Protein AF-A0A9D0Z1B2-F1 (afdb_monomer)

Solvent-accessible surface area (backbone atoms only — not comparable to full-atom values): 13780 Å² total; per-residue (Å²): 144,84,52,67,71,54,52,54,54,48,50,72,70,68,55,51,68,53,74,76,43,48,86,54,35,84,49,43,66,62,51,51,52,56,50,40,54,76,48,50,77,35,47,46,42,31,35,38,40,54,96,94,38,77,45,77,50,74,44,82,55,38,20,17,49,50,30,51,95,62,74,68,50,71,63,89,46,50,62,37,85,41,67,82,96,50,86,42,64,32,71,18,30,56,38,36,42,52,74,62,40,51,26,21,30,36,50,39,24,32,26,73,37,68,49,72,44,42,71,41,12,34,31,45,29,33,30,29,81,87,57,28,32,37,39,37,42,21,11,16,18,65,98,57,33,57,33,87,92,70,52,64,72,39,76,46,50,41,33,38,73,52,24,17,22,9,25,17,10,68,35,91,58,78,82,36,74,63,42,90,65,39,25,34,41,40,28,39,33,54,42,93,48,80,82,40,57,99,46,99,70,54,45,66,43,77,39,48,66,54,53,60,70,20,66,84,40,44,32,46,70,42,82,53,97,92,42,77,41,61,73,52,50,72,42,73,40,79,86,43,54,69,46,53,78,67,71,66,47,81,75,84,127

pLDDT: mean 93.29, std 8.59, range [38.38, 98.88]

Radius of gyration: 19.87 Å; Cα contacts (8 Å, |Δi|>4): 556; chains: 1; bounding box: 61×40×57 Å

Secondary structure (DSSP, 8-state):
--SHHHHHHHHHTT--HHHHHGGGGGGHHHHHHHHHHHHTTTEEEEEEEETTEEEEEEEE----SBPTT---B----TT-EE-SSS-EE--SEEEE--TT-EEE-SS-EEEEEEEEETTTEEEEEEEETTS-EEEEEESBPSS--B-TT--TT-EE-TT-EEEEBB--BS-SSSS-B--SS-EEEEEEEE-SSGGGTTSTT-EEE--HHHHHHGGG----EEEETTEEEESS-EEETTTS-HHHHTT-SPPP-

Mean predicted aligned error: 5.01 Å

Structure (mmCIF, N/CA/C/O backbone):
data_AF-A0A9D0Z1B2-F1
#
_entry.id   AF-A0A9D0Z1B2-F1
#
loop_
_atom_site.group_PDB
_atom_site.id
_atom_site.type_symbol
_atom_site.label_atom_id
_atom_site.label_alt_id
_atom_site.label_comp_id
_atom_site.label_asym_id
_atom_site.label_entity_id
_atom_site.label_seq_id
_atom_site.pdbx_PDB_ins_code
_atom_site.Cartn_x
_atom_site.Cartn_y
_atom_site.Cartn_z
_atom_site.occupancy
_atom_site.B_iso_or_equiv
_atom_site.auth_seq_id
_atom_site.auth_comp_id
_atom_site.auth_asym_id
_atom_site.auth_atom_id
_atom_site.pdbx_PDB_model_num
ATOM 1 N N . MET A 1 1 ? 0.996 -12.420 29.310 1.00 46.50 1 MET A N 1
ATOM 2 C CA . MET A 1 1 ? 0.039 -12.833 28.272 1.00 46.50 1 MET A CA 1
ATOM 3 C C . MET A 1 1 ? -1.257 -11.978 28.155 1.00 46.50 1 MET A C 1
ATOM 5 O O . MET A 1 1 ? -2.300 -12.526 27.820 1.00 46.50 1 MET A O 1
ATOM 9 N N . ASN A 1 2 ? -1.249 -10.630 28.169 1.00 63.94 2 ASN A N 1
ATOM 10 C CA . ASN A 1 2 ? -1.099 -9.762 29.363 1.00 63.94 2 ASN A CA 1
ATOM 11 C C . ASN A 1 2 ? -1.815 -8.383 29.349 1.00 63.94 2 ASN A C 1
ATOM 13 O O . ASN A 1 2 ? -1.727 -7.707 30.360 1.00 63.94 2 ASN A O 1
ATOM 17 N N . SER A 1 3 ? -2.530 -7.928 28.314 1.00 78.44 3 SER A N 1
ATOM 18 C CA . SER A 1 3 ? -3.251 -6.629 28.405 1.00 78.44 3 SER A CA 1
ATOM 19 C C . SER A 1 3 ? -4.503 -6.555 27.530 1.00 78.44 3 SER A C 1
ATOM 21 O O . SER A 1 3 ? -5.569 -6.202 28.016 1.00 78.44 3 SER A O 1
ATOM 23 N N . VAL A 1 4 ? -4.426 -7.003 26.272 1.00 79.75 4 VAL A N 1
ATOM 24 C CA . VAL A 1 4 ? -5.554 -6.936 25.318 1.00 79.75 4 VAL A CA 1
ATOM 25 C C . VAL A 1 4 ? -6.768 -7.756 25.770 1.00 79.75 4 VAL A C 1
ATOM 27 O O . VAL A 1 4 ? -7.889 -7.264 25.748 1.00 79.75 4 VAL A O 1
ATOM 30 N N . LYS A 1 5 ? -6.569 -8.999 26.236 1.00 85.69 5 LYS A N 1
ATOM 31 C CA . LYS A 1 5 ? -7.676 -9.838 26.740 1.00 85.69 5 LYS A CA 1
ATOM 32 C C . LYS A 1 5 ? -8.369 -9.218 27.955 1.00 85.69 5 LYS A C 1
ATOM 34 O O . LYS A 1 5 ? -9.568 -9.414 28.120 1.00 85.69 5 LYS A O 1
ATOM 39 N N . GLN A 1 6 ? -7.612 -8.509 28.793 1.00 85.50 6 GLN A N 1
ATOM 40 C CA . GLN A 1 6 ? -8.158 -7.812 29.950 1.00 85.50 6 GLN A CA 1
ATOM 41 C C . GLN A 1 6 ? -8.958 -6.590 29.494 1.00 85.50 6 GLN A C 1
ATOM 43 O O . GLN A 1 6 ? -10.138 -6.518 29.803 1.00 85.50 6 GLN A O 1
ATOM 48 N N . ALA A 1 7 ? -8.391 -5.753 28.619 1.00 83.00 7 ALA A N 1
ATOM 49 C CA . ALA A 1 7 ? -9.095 -4.615 28.027 1.00 83.00 7 ALA A CA 1
ATOM 50 C C . ALA A 1 7 ? -10.414 -5.023 27.341 1.00 83.00 7 ALA A C 1
ATOM 52 O O . ALA A 1 7 ? -11.430 -4.364 27.519 1.00 83.00 7 ALA A O 1
ATOM 53 N N . VAL A 1 8 ? -10.444 -6.148 26.614 1.00 85.56 8 VAL A N 1
ATOM 54 C CA . VAL A 1 8 ? -11.684 -6.674 26.009 1.00 85.56 8 VAL A CA 1
ATOM 55 C C . VAL A 1 8 ? -12.718 -7.063 27.068 1.00 85.56 8 VAL A C 1
ATOM 57 O O . VAL A 1 8 ? -13.903 -6.794 26.888 1.00 85.56 8 VAL A O 1
ATOM 60 N N . ARG A 1 9 ? -12.302 -7.722 28.156 1.00 87.75 9 ARG A N 1
ATOM 61 C CA . ARG A 1 9 ? -13.214 -8.069 29.259 1.00 87.75 9 ARG A CA 1
ATOM 62 C C . ARG A 1 9 ? -13.767 -6.812 29.911 1.00 87.75 9 ARG A C 1
ATOM 64 O O . ARG A 1 9 ? -14.971 -6.730 30.103 1.00 87.75 9 ARG A O 1
ATOM 71 N N . ASP A 1 10 ? -12.903 -5.845 30.177 1.00 87.56 10 ASP A N 1
ATOM 72 C CA . ASP A 1 10 ? -13.260 -4.590 30.823 1.00 87.56 10 ASP A CA 1
ATOM 73 C C . ASP A 1 10 ? -14.235 -3.775 29.963 1.00 87.56 10 ASP A C 1
ATOM 75 O O . ASP A 1 10 ? -15.291 -3.373 30.449 1.00 87.56 10 ASP A O 1
ATOM 79 N N . LEU A 1 11 ? -13.976 -3.640 28.658 1.00 85.25 11 LEU A N 1
ATOM 80 C CA . LEU A 1 11 ? -14.886 -2.960 27.727 1.00 85.25 11 LEU A CA 1
ATOM 81 C C . LEU A 1 11 ? -16.251 -3.660 27.613 1.00 85.25 11 LEU A C 1
ATOM 83 O O . LEU A 1 11 ? -17.275 -2.997 27.479 1.00 85.25 11 LEU A O 1
ATOM 87 N N . ARG A 1 12 ? -16.305 -4.995 27.732 1.00 89.75 12 ARG A N 1
ATOM 88 C CA . ARG A 1 12 ? -17.578 -5.744 27.767 1.00 89.75 12 ARG A CA 1
ATOM 89 C C . ARG A 1 12 ? -18.409 -5.476 29.019 1.00 89.75 12 ARG A C 1
ATOM 91 O O . ARG A 1 12 ? -19.609 -5.724 28.992 1.00 89.75 12 ARG A O 1
ATOM 98 N N . THR A 1 13 ? -17.798 -4.982 30.096 1.00 89.38 13 THR A N 1
ATOM 99 C CA . THR A 1 13 ? -18.538 -4.566 31.299 1.00 89.38 13 THR A CA 1
ATOM 100 C C . THR A 1 13 ? -19.187 -3.185 31.157 1.00 89.38 13 THR A C 1
ATOM 102 O O . THR A 1 13 ? -19.882 -2.756 32.070 1.00 89.38 13 THR A O 1
ATOM 105 N N . GLY A 1 14 ? -18.990 -2.496 30.023 1.00 87.81 14 GLY A N 1
ATOM 106 C CA . GLY A 1 14 ? -19.555 -1.169 29.757 1.00 87.81 14 GLY A CA 1
ATOM 107 C C . GLY A 1 14 ? -18.764 -0.013 30.374 1.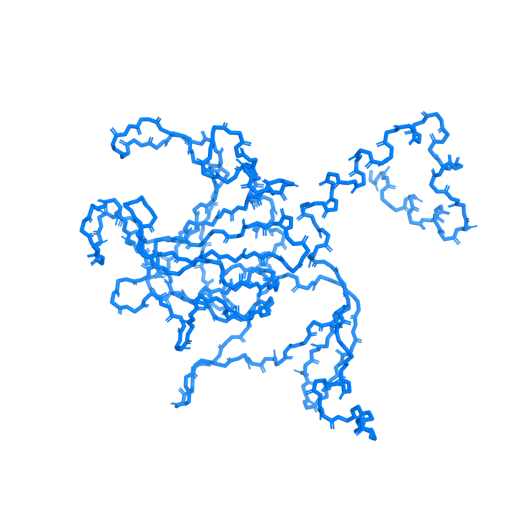00 87.81 14 GLY A C 1
ATOM 108 O O . GLY A 1 14 ? -19.177 1.137 30.258 1.00 87.81 14 GLY A O 1
ATOM 109 N N . LYS A 1 15 ? -17.623 -0.300 31.010 1.00 86.69 15 LYS A N 1
ATOM 110 C CA . LYS A 1 15 ? -16.734 0.720 31.570 1.00 86.69 15 LYS A CA 1
ATOM 111 C C . LYS A 1 15 ? -16.073 1.530 30.463 1.00 86.69 15 LYS A C 1
ATOM 113 O O . LYS A 1 15 ? -15.490 0.968 29.533 1.00 86.69 15 LYS A O 1
ATOM 118 N N . ALA A 1 16 ? -16.137 2.851 30.590 1.00 88.06 16 ALA A N 1
ATOM 119 C CA . ALA A 1 16 ? -15.492 3.761 29.655 1.00 88.06 16 ALA A CA 1
ATOM 120 C C . ALA A 1 16 ? -13.955 3.684 29.782 1.00 88.06 16 ALA A C 1
ATOM 122 O O . ALA A 1 16 ? -13.447 3.439 30.881 1.00 88.06 16 ALA A O 1
ATOM 123 N N . PRO A 1 17 ? -13.190 3.950 28.703 1.00 87.25 17 PRO A N 1
ATOM 124 C CA . PRO A 1 17 ? -11.727 3.987 28.760 1.00 87.25 17 PRO A CA 1
ATOM 125 C C . PRO A 1 17 ? -11.172 4.909 29.855 1.00 87.25 17 PRO A C 1
ATOM 127 O O . PRO A 1 17 ? -10.150 4.592 30.455 1.00 87.25 17 PRO A O 1
ATOM 130 N N . GLU A 1 18 ? -11.863 6.011 30.153 1.00 91.44 18 GLU A N 1
ATOM 131 C CA . GLU A 1 18 ? -11.497 6.948 31.219 1.00 91.44 18 GLU A CA 1
ATOM 132 C C . GLU A 1 18 ? -11.518 6.306 32.610 1.00 91.44 18 GLU A C 1
ATOM 134 O O . GLU A 1 18 ? -10.556 6.441 33.365 1.00 91.44 18 GLU A O 1
ATOM 139 N N . GLU A 1 19 ? -12.555 5.523 32.923 1.00 90.75 19 GLU A N 1
ATOM 140 C CA . GLU A 1 19 ? -12.639 4.786 34.189 1.00 90.75 19 GLU A CA 1
ATOM 141 C C . GLU A 1 19 ? -11.541 3.717 34.281 1.00 90.75 19 GLU A C 1
ATOM 143 O O . GLU A 1 19 ? -10.927 3.534 35.331 1.00 90.75 19 GLU A O 1
ATOM 148 N N . LEU A 1 20 ? -11.269 3.023 33.172 1.00 88.44 20 LEU A N 1
ATOM 149 C CA . LEU A 1 20 ? -10.285 1.938 33.128 1.00 88.44 20 LEU A CA 1
ATOM 150 C C . LEU A 1 20 ? -8.845 2.435 33.266 1.00 88.44 20 LEU A C 1
ATOM 152 O O . LEU A 1 20 ? -8.011 1.761 33.870 1.00 88.44 20 LEU A O 1
ATOM 156 N N . LEU A 1 21 ? -8.543 3.594 32.684 1.00 88.81 21 LEU A N 1
ATOM 157 C CA . LEU A 1 21 ? -7.193 4.151 32.649 1.00 88.81 21 LEU A CA 1
ATOM 158 C C . LEU A 1 21 ? -6.913 5.093 33.825 1.00 88.81 21 LEU A C 1
ATOM 160 O O . LEU A 1 21 ? -5.745 5.296 34.170 1.00 88.81 21 LEU A O 1
ATOM 164 N N . GLY A 1 22 ? -7.948 5.677 34.436 1.00 92.12 22 GLY A N 1
ATOM 165 C CA . GLY A 1 22 ? -7.812 6.654 35.511 1.00 92.12 22 GLY A CA 1
ATOM 166 C C . GLY A 1 22 ? -6.868 7.788 35.109 1.00 92.12 22 GLY A C 1
ATOM 167 O O . GLY A 1 22 ? -7.047 8.450 34.089 1.00 92.12 22 GLY A O 1
ATOM 168 N N . THR A 1 23 ? -5.788 7.982 35.866 1.00 93.81 23 THR A N 1
ATOM 169 C CA . THR A 1 23 ? -4.800 9.043 35.592 1.00 93.81 23 THR A CA 1
ATOM 170 C C . THR A 1 23 ? -4.041 8.870 34.273 1.00 93.81 23 THR A C 1
ATOM 172 O O . THR A 1 23 ? -3.470 9.843 33.773 1.00 93.81 23 THR A O 1
ATOM 175 N N . LEU A 1 24 ? -4.026 7.666 33.688 1.00 92.38 24 LEU A N 1
ATOM 176 C CA . LEU A 1 24 ? -3.409 7.403 32.385 1.00 92.38 24 LEU A CA 1
ATOM 177 C C . LEU A 1 24 ? -4.286 7.853 31.211 1.00 92.38 24 LEU A C 1
ATOM 179 O O . LEU A 1 24 ? -3.770 7.966 30.099 1.00 92.38 24 LEU A O 1
ATOM 183 N N . TYR A 1 25 ? -5.567 8.165 31.442 1.00 94.00 25 TYR A N 1
ATOM 184 C CA . TYR A 1 25 ? -6.480 8.626 30.393 1.00 94.00 25 TYR A CA 1
ATOM 185 C C . TYR A 1 25 ? -5.982 9.899 29.694 1.00 94.00 25 TYR A C 1
ATOM 187 O O . TYR A 1 25 ? -6.199 10.072 28.501 1.00 94.00 25 TYR A O 1
ATOM 195 N N . LYS A 1 26 ? -5.176 10.724 30.377 1.00 95.06 26 LYS A N 1
ATOM 196 C CA . LYS A 1 26 ? -4.510 11.898 29.784 1.00 95.06 26 LYS A CA 1
ATOM 197 C C . LYS A 1 26 ? -3.625 11.592 28.563 1.00 95.06 26 LYS A C 1
ATOM 199 O O . LYS A 1 26 ? -3.276 12.507 27.829 1.00 95.06 26 LYS A O 1
ATOM 204 N N . TYR A 1 27 ? -3.221 10.334 28.366 1.00 93.38 27 TYR A N 1
ATOM 205 C CA . TYR A 1 27 ? -2.454 9.892 27.196 1.00 93.38 27 TYR A CA 1
ATOM 206 C C . TYR A 1 27 ? -3.311 9.180 26.143 1.00 93.38 27 TYR A C 1
ATOM 208 O O . TYR A 1 27 ? -2.801 8.862 25.068 1.00 93.38 27 TYR A O 1
ATOM 216 N N . TYR A 1 28 ? -4.579 8.893 26.449 1.00 91.50 28 TYR A N 1
ATOM 217 C CA . TYR A 1 28 ? -5.453 8.086 25.603 1.00 91.50 28 TYR A CA 1
ATOM 218 C C . TYR A 1 28 ? -5.589 8.692 24.210 1.00 91.50 28 TYR A C 1
ATOM 220 O O . TYR A 1 28 ? -5.292 8.006 23.238 1.00 91.50 28 TYR A O 1
ATOM 228 N N . ASP A 1 29 ? -5.931 9.979 24.115 1.00 93.38 29 ASP A N 1
ATOM 229 C CA . ASP A 1 29 ? -6.138 10.653 22.829 1.00 93.38 29 ASP A CA 1
ATOM 230 C C . ASP A 1 29 ? -4.893 10.608 21.943 1.00 93.38 29 ASP A C 1
ATOM 232 O O . ASP A 1 29 ? -4.992 10.313 20.753 1.00 93.38 29 ASP A O 1
ATOM 236 N N . TYR A 1 30 ? -3.710 10.822 22.527 1.00 91.81 30 TYR A N 1
ATOM 237 C CA . TYR A 1 30 ? -2.442 10.748 21.802 1.00 91.81 30 TYR A CA 1
ATOM 238 C C . TYR A 1 30 ? -2.228 9.361 21.186 1.00 91.81 30 TYR A C 1
ATOM 240 O O . TYR A 1 30 ? -1.988 9.238 19.983 1.00 91.81 30 TYR A O 1
ATOM 248 N N . TYR A 1 31 ? -2.349 8.302 21.993 1.00 91.25 31 TYR A N 1
ATOM 249 C CA . TYR A 1 31 ? -2.162 6.939 21.501 1.00 91.25 31 TYR A CA 1
ATOM 250 C C . TYR A 1 31 ? -3.273 6.529 20.538 1.00 91.25 31 TYR A C 1
ATOM 252 O O . TYR A 1 31 ? -2.987 5.927 19.507 1.00 91.25 31 TYR A O 1
ATOM 260 N N . TYR A 1 32 ? -4.523 6.879 20.832 1.00 91.50 32 TYR A N 1
ATOM 261 C CA . TYR A 1 32 ? -5.659 6.599 19.966 1.00 91.50 32 TYR A CA 1
ATOM 262 C C . TYR A 1 32 ? -5.455 7.223 18.584 1.00 91.50 32 TYR A C 1
ATOM 264 O O . TYR A 1 32 ? -5.571 6.518 17.582 1.00 91.50 32 TYR A O 1
ATOM 272 N N . GLN A 1 33 ? -5.065 8.498 18.510 1.00 91.81 33 GLN A N 1
ATOM 273 C CA . GLN A 1 33 ? -4.773 9.168 17.242 1.00 91.81 33 GLN A CA 1
ATOM 274 C C . GLN A 1 33 ? -3.581 8.534 16.518 1.00 91.81 33 GLN A C 1
ATOM 276 O O . GLN A 1 33 ? -3.689 8.248 15.327 1.00 91.81 33 GLN A O 1
ATOM 281 N N . ALA A 1 34 ? -2.476 8.260 17.220 1.00 90.38 34 ALA A N 1
ATOM 282 C CA . ALA A 1 34 ? -1.279 7.669 16.622 1.00 90.38 34 ALA A CA 1
ATOM 283 C C . ALA A 1 34 ? -1.540 6.261 16.057 1.00 90.38 34 ALA A C 1
ATOM 285 O O . ALA A 1 34 ? -1.202 5.977 14.907 1.00 90.38 34 ALA A O 1
ATOM 286 N N . TYR A 1 35 ? -2.184 5.384 16.833 1.00 92.38 35 TYR A N 1
ATOM 287 C CA . TYR A 1 35 ? -2.520 4.033 16.380 1.00 92.38 35 TYR A CA 1
ATOM 288 C C . TYR A 1 35 ? -3.577 4.051 15.276 1.00 92.38 35 TYR A C 1
ATOM 290 O O . TYR A 1 35 ? -3.439 3.309 14.305 1.00 92.38 35 TYR A O 1
ATOM 298 N N . THR A 1 36 ? -4.590 4.915 15.373 1.00 93.69 36 THR A N 1
ATOM 299 C CA . THR A 1 36 ? -5.625 5.042 14.334 1.00 93.69 36 THR A CA 1
ATOM 300 C C . THR A 1 36 ? -5.047 5.593 13.033 1.00 93.69 36 THR A C 1
ATOM 302 O O . THR A 1 36 ? -5.437 5.138 11.964 1.00 93.69 36 THR A O 1
ATOM 305 N N . ALA A 1 37 ? -4.079 6.513 13.087 1.00 94.50 37 ALA A N 1
ATOM 306 C CA . ALA A 1 37 ? -3.421 7.021 11.885 1.00 94.50 37 ALA A CA 1
ATOM 307 C C . ALA A 1 37 ? -2.739 5.902 11.083 1.00 94.50 37 ALA A C 1
ATOM 309 O O . ALA A 1 37 ? -2.812 5.910 9.858 1.00 94.50 37 ALA A O 1
ATOM 310 N N . VAL A 1 38 ? -2.136 4.925 11.770 1.00 95.00 38 VAL A N 1
ATOM 311 C CA . VAL A 1 38 ? -1.419 3.797 11.153 1.00 95.00 38 VAL A CA 1
ATOM 312 C C . VAL A 1 38 ? -2.351 2.640 10.780 1.00 95.00 38 VAL A C 1
ATOM 314 O O . VAL A 1 38 ? -2.183 2.042 9.722 1.00 95.00 38 VAL A O 1
ATOM 317 N N . LEU A 1 39 ? -3.294 2.284 11.656 1.00 95.00 39 LEU A N 1
ATOM 318 C CA . LEU A 1 39 ? -4.045 1.024 11.577 1.00 95.00 39 LEU A CA 1
ATOM 319 C C . LEU A 1 39 ? -5.541 1.202 11.281 1.00 95.00 39 LEU A C 1
ATOM 321 O O . LEU A 1 39 ? -6.220 0.209 11.031 1.00 95.00 39 LEU A O 1
ATOM 325 N N . GLY A 1 40 ? -6.064 2.431 11.329 1.00 93.56 40 GLY A N 1
ATOM 326 C CA . GLY A 1 40 ? -7.504 2.709 11.347 1.00 93.56 40 GLY A CA 1
ATOM 327 C C . GLY A 1 40 ? -8.271 2.207 10.124 1.00 93.56 40 GLY A C 1
ATOM 328 O O . GLY A 1 40 ? -9.405 1.775 10.274 1.00 93.56 40 GLY A O 1
ATOM 329 N N . GLY A 1 41 ? -7.649 2.200 8.942 1.00 93.06 41 GLY A N 1
ATOM 330 C CA . GLY A 1 41 ? -8.266 1.690 7.712 1.00 93.06 41 GLY A CA 1
ATOM 331 C C . GLY A 1 41 ? -8.080 0.189 7.467 1.00 93.06 41 GLY A C 1
ATOM 332 O O . GLY A 1 41 ? -8.634 -0.361 6.517 1.00 93.06 41 GLY A O 1
ATOM 333 N N . LEU A 1 42 ? -7.311 -0.507 8.314 1.00 95.88 42 LEU A N 1
ATOM 334 C CA . LEU A 1 42 ? -6.958 -1.910 8.078 1.00 95.88 42 LEU A CA 1
ATOM 335 C C . LEU A 1 42 ? -8.010 -2.894 8.597 1.00 95.88 42 LEU A C 1
ATOM 337 O O . LEU A 1 42 ? -8.005 -4.056 8.188 1.00 95.88 42 LEU A O 1
ATOM 341 N N . VAL A 1 43 ? -8.898 -2.456 9.491 1.00 95.12 43 VAL A N 1
ATOM 342 C CA . VAL A 1 43 ? -9.979 -3.262 10.071 1.00 95.12 43 VAL A CA 1
ATOM 343 C C . VAL A 1 43 ? -11.319 -2.560 9.899 1.00 95.12 43 VAL A C 1
ATOM 345 O O . VAL A 1 43 ? -11.382 -1.340 9.962 1.00 95.12 43 VAL A O 1
ATOM 348 N N . GLY A 1 44 ? -12.391 -3.317 9.688 1.00 95.50 44 GLY A N 1
ATOM 349 C CA . GLY A 1 44 ? -13.722 -2.749 9.483 1.00 95.50 44 GLY A CA 1
ATOM 350 C C . GLY A 1 44 ? -14.718 -3.743 8.907 1.00 95.50 44 GLY A C 1
ATOM 351 O O . GLY A 1 44 ? -14.452 -4.951 8.891 1.00 95.50 44 GLY A O 1
ATOM 352 N N . HIS A 1 45 ? -15.856 -3.240 8.430 1.00 96.81 45 HIS A N 1
ATOM 353 C CA . HIS A 1 45 ? -16.876 -4.059 7.782 1.00 96.81 45 HIS A CA 1
ATOM 354 C C . HIS A 1 45 ? -16.544 -4.287 6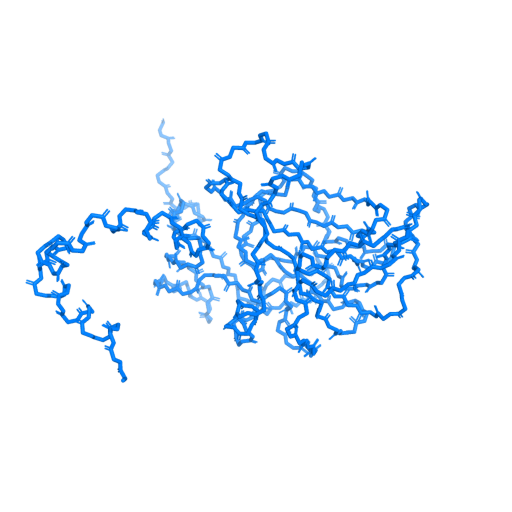.314 1.00 96.81 45 HIS A C 1
ATOM 356 O O . HIS A 1 45 ? -16.172 -3.369 5.584 1.00 96.81 45 HIS A O 1
ATOM 362 N N . TYR A 1 46 ? -16.704 -5.524 5.863 1.00 96.12 46 TYR A N 1
ATOM 363 C CA . TYR A 1 46 ? -16.535 -5.870 4.462 1.00 96.12 46 TYR A CA 1
ATOM 364 C C . TYR A 1 46 ? -17.466 -7.001 4.041 1.00 96.12 46 TYR A C 1
ATOM 366 O O . TYR A 1 46 ? -17.907 -7.825 4.846 1.00 96.12 46 TYR A O 1
ATOM 374 N N . GLY A 1 47 ? -17.759 -7.028 2.747 1.00 96.00 47 GLY A N 1
ATOM 375 C CA . GLY A 1 47 ? -18.434 -8.114 2.065 1.00 96.00 47 GLY A CA 1
ATOM 376 C C . GLY A 1 47 ? -17.431 -8.909 1.242 1.00 96.00 47 GLY A C 1
ATOM 377 O O . GLY A 1 47 ? -16.613 -8.329 0.529 1.00 96.00 47 GLY A O 1
ATOM 378 N N . ILE A 1 48 ? -17.518 -10.235 1.297 1.00 94.75 48 ILE A N 1
ATOM 379 C CA . ILE A 1 48 ? -16.798 -11.122 0.381 1.00 94.75 48 ILE A CA 1
ATOM 380 C C . ILE A 1 48 ? -17.775 -12.097 -0.271 1.00 94.75 48 ILE A C 1
ATOM 382 O O . ILE A 1 48 ? -18.611 -12.700 0.406 1.00 94.75 48 ILE A O 1
ATOM 386 N N . LEU A 1 49 ? -17.692 -12.232 -1.592 1.00 94.31 49 LEU A N 1
ATOM 387 C CA . LEU A 1 49 ? -18.477 -13.205 -2.341 1.00 94.31 49 LEU A CA 1
ATOM 388 C C . LEU A 1 49 ? -17.739 -14.543 -2.334 1.00 94.31 49 LEU A C 1
ATOM 390 O O . LEU A 1 49 ? -16.661 -14.678 -2.915 1.00 94.31 49 LEU A O 1
ATOM 394 N N . TYR A 1 50 ? -18.332 -15.532 -1.674 1.00 89.81 50 TYR A N 1
ATOM 395 C CA . TYR A 1 50 ? -17.792 -16.881 -1.562 1.00 89.81 50 TYR A CA 1
ATOM 396 C C . TYR A 1 50 ? -18.912 -17.889 -1.796 1.00 89.81 50 TYR A C 1
ATOM 398 O O . TYR A 1 50 ? -19.978 -17.767 -1.196 1.00 89.81 50 TYR A O 1
ATOM 406 N N . ASP A 1 51 ? -18.668 -18.874 -2.663 1.00 91.38 51 ASP A N 1
ATOM 407 C CA . ASP A 1 51 ? -19.652 -19.912 -3.009 1.00 91.38 51 ASP A CA 1
ATOM 408 C C . ASP A 1 51 ? -20.999 -19.325 -3.491 1.00 91.38 51 ASP A C 1
ATOM 410 O O . ASP A 1 51 ? -22.084 -19.700 -3.057 1.00 91.38 51 ASP A O 1
ATOM 414 N N . GLY A 1 52 ? -20.921 -18.288 -4.335 1.00 92.31 52 GLY A N 1
ATOM 415 C CA . GLY A 1 52 ? -22.091 -17.599 -4.892 1.00 92.31 52 GLY A CA 1
ATOM 416 C C . GLY A 1 52 ? -22.874 -16.717 -3.910 1.00 92.31 52 GLY A C 1
ATOM 417 O O . GLY A 1 52 ? -23.856 -16.100 -4.318 1.00 92.31 52 GLY A O 1
ATOM 418 N N . GLN A 1 53 ? -22.451 -16.606 -2.645 1.00 94.25 53 GLN A N 1
ATOM 419 C CA . GLN A 1 53 ? -23.141 -15.816 -1.621 1.00 94.25 53 GLN A CA 1
ATOM 420 C C . GLN A 1 53 ? -22.251 -14.731 -1.010 1.00 94.25 53 GLN A C 1
ATOM 422 O O . GLN A 1 53 ? -21.098 -14.970 -0.643 1.00 94.25 53 GLN A O 1
ATOM 427 N N . TRP A 1 54 ? -22.797 -13.521 -0.880 1.00 95.75 54 TRP A N 1
ATOM 428 C CA . TRP A 1 54 ? -22.127 -12.442 -0.162 1.00 95.75 54 TRP A CA 1
ATOM 429 C C . TRP A 1 54 ? -22.191 -12.693 1.338 1.00 95.75 54 TRP A C 1
ATOM 431 O O . TRP A 1 54 ? -23.273 -12.800 1.916 1.00 95.75 54 TRP A O 1
ATOM 441 N N . LYS A 1 55 ? -21.025 -12.736 1.975 1.00 94.94 55 LYS A N 1
ATOM 442 C CA . LYS A 1 55 ? -20.889 -12.798 3.428 1.00 94.94 55 LYS A CA 1
ATOM 443 C C . LYS A 1 55 ? -20.388 -11.451 3.923 1.00 94.94 55 LYS A C 1
ATOM 445 O O . LYS A 1 55 ? -19.289 -11.039 3.560 1.00 94.94 55 LYS A O 1
ATOM 450 N N . GLN A 1 56 ? -21.207 -10.773 4.720 1.00 95.88 56 GLN A N 1
ATOM 451 C CA . GLN A 1 56 ? -20.825 -9.542 5.410 1.00 95.88 56 GLN A CA 1
ATOM 452 C C . GLN A 1 56 ? -20.199 -9.901 6.757 1.00 95.88 56 GLN A C 1
ATOM 454 O O . GLN A 1 56 ? -20.732 -10.738 7.487 1.00 95.88 56 GLN A O 1
ATOM 459 N N . THR A 1 57 ? -19.064 -9.295 7.084 1.00 94.31 57 THR A N 1
ATOM 460 C CA . THR A 1 57 ? -18.334 -9.560 8.327 1.00 94.31 57 THR A CA 1
ATOM 461 C C . THR A 1 57 ? -17.568 -8.318 8.778 1.00 94.31 57 THR A C 1
ATOM 463 O O . THR A 1 57 ? -17.402 -7.368 8.016 1.00 94.31 57 THR A O 1
ATOM 466 N N . TYR A 1 58 ? -17.086 -8.335 10.019 1.00 94.69 58 TYR A N 1
ATOM 467 C CA . TYR A 1 58 ? -16.153 -7.352 10.563 1.00 94.69 58 TYR A CA 1
ATOM 468 C C . TYR A 1 58 ? -14.798 -8.017 10.814 1.00 94.69 58 TYR A C 1
ATOM 470 O O . TYR A 1 58 ? -14.741 -9.123 11.359 1.00 94.69 58 TYR A O 1
ATOM 478 N N . GLY A 1 59 ? -13.699 -7.369 10.437 1.00 94.94 59 GLY A N 1
ATOM 479 C CA . GLY A 1 59 ? -12.363 -7.902 10.695 1.00 94.94 59 GLY A CA 1
ATOM 480 C C . GLY A 1 59 ? -11.269 -7.205 9.901 1.00 94.94 59 GLY A C 1
ATOM 481 O O . GLY A 1 59 ? -11.408 -6.045 9.534 1.00 94.94 59 GLY A O 1
ATOM 482 N N . LEU A 1 60 ? -10.172 -7.922 9.653 1.00 95.88 60 LEU A N 1
ATOM 483 C CA . LEU A 1 60 ? -9.056 -7.447 8.835 1.00 95.88 60 LEU A CA 1
ATOM 484 C C . LEU A 1 60 ? -9.496 -7.296 7.370 1.00 95.88 60 LEU A C 1
ATOM 486 O O . LEU A 1 60 ? -9.867 -8.279 6.734 1.00 95.88 60 LEU A O 1
ATOM 490 N N . LYS A 1 61 ? -9.438 -6.066 6.859 1.00 95.56 61 LYS A N 1
ATOM 491 C CA . LYS A 1 61 ? -9.776 -5.679 5.480 1.00 95.56 61 LYS A CA 1
ATOM 492 C C . LYS A 1 61 ? -8.547 -5.513 4.595 1.00 95.56 61 LYS A C 1
ATOM 494 O O . LYS A 1 61 ? -8.617 -5.732 3.390 1.00 95.56 61 LYS A O 1
ATOM 499 N N . ALA A 1 62 ? -7.424 -5.120 5.193 1.00 97.44 62 ALA A N 1
ATOM 500 C CA . ALA A 1 62 ? -6.185 -4.907 4.463 1.00 97.44 62 ALA A CA 1
ATOM 501 C C . ALA A 1 62 ? -5.586 -6.218 3.952 1.00 97.44 62 ALA A C 1
ATOM 503 O O . ALA A 1 62 ? -5.624 -7.227 4.654 1.00 97.44 62 ALA A O 1
ATOM 504 N N . PHE A 1 63 ? -4.985 -6.199 2.766 1.00 98.31 63 PHE A N 1
ATOM 505 C CA . PHE A 1 63 ? -4.357 -7.370 2.150 1.00 98.31 63 PHE A CA 1
ATOM 506 C C . PHE A 1 63 ? -2.837 -7.225 2.089 1.00 98.31 63 PHE A C 1
ATOM 508 O O . PHE A 1 63 ? -2.312 -6.117 2.030 1.00 98.31 63 PHE A O 1
ATOM 515 N N . SER A 1 64 ? -2.116 -8.349 2.063 1.00 98.56 64 SER A N 1
ATOM 516 C CA . SER A 1 64 ? -0.695 -8.356 1.694 1.00 98.56 64 SER A CA 1
ATOM 517 C C . SER A 1 64 ? -0.499 -7.633 0.362 1.00 98.56 64 SER A C 1
ATOM 519 O O . SER A 1 64 ? -1.298 -7.868 -0.546 1.00 98.56 64 SER A O 1
ATOM 521 N N . PRO A 1 65 ? 0.576 -6.843 0.186 1.00 98.56 65 PRO A N 1
ATOM 522 C CA . PRO A 1 65 ? 0.866 -6.220 -1.104 1.00 98.56 65 PRO A CA 1
ATOM 523 C C . PRO A 1 65 ? 1.199 -7.247 -2.200 1.00 98.56 65 PRO A C 1
ATOM 525 O O . PRO A 1 65 ? 1.200 -6.899 -3.377 1.00 98.56 65 PRO A O 1
ATOM 528 N N . ILE A 1 66 ? 1.479 -8.507 -1.837 1.00 98.62 66 ILE A N 1
ATOM 529 C CA . ILE A 1 66 ? 1.737 -9.607 -2.773 1.00 98.62 66 ILE A CA 1
ATOM 530 C C . ILE A 1 66 ? 0.499 -10.503 -2.873 1.00 98.62 66 ILE A C 1
ATOM 532 O O . ILE A 1 66 ? -0.008 -10.992 -1.858 1.00 98.62 66 ILE A O 1
ATOM 536 N N . ALA A 1 67 ? 0.034 -10.772 -4.095 1.00 98.25 67 ALA A N 1
ATOM 537 C CA . ALA A 1 67 ? -1.107 -11.656 -4.326 1.00 98.25 67 ALA A CA 1
ATOM 538 C C . ALA A 1 67 ? -0.878 -13.098 -3.815 1.00 98.25 67 ALA A C 1
ATOM 540 O O . ALA A 1 67 ? 0.250 -13.572 -3.627 1.00 98.25 67 ALA A O 1
ATOM 541 N N . ALA A 1 68 ? -1.974 -13.824 -3.590 1.00 98.00 68 ALA A N 1
ATOM 542 C CA . ALA A 1 68 ? -1.939 -15.223 -3.179 1.00 98.00 68 ALA A CA 1
ATOM 543 C C . ALA A 1 68 ? -1.289 -16.104 -4.260 1.00 98.00 68 ALA A C 1
ATOM 545 O O . ALA A 1 68 ? -1.475 -15.876 -5.453 1.00 98.00 68 ALA A O 1
ATOM 546 N N . GLY A 1 69 ? -0.535 -17.122 -3.835 1.00 96.88 69 GLY A N 1
ATOM 547 C CA . GLY A 1 69 ? 0.160 -18.051 -4.737 1.00 96.88 69 GLY A CA 1
ATOM 548 C C . GLY A 1 69 ? 1.576 -17.630 -5.152 1.00 96.88 69 GLY A C 1
ATOM 549 O O . GLY A 1 69 ? 2.252 -18.408 -5.816 1.00 96.88 69 GLY A O 1
ATOM 550 N N . TYR A 1 70 ? 2.056 -16.454 -4.729 1.00 97.19 70 TYR A N 1
ATOM 551 C CA . TYR A 1 70 ? 3.394 -15.955 -5.068 1.00 97.19 70 TYR A CA 1
ATOM 552 C C . TYR A 1 70 ? 4.305 -15.887 -3.838 1.00 97.19 70 TYR A C 1
ATOM 554 O O . TYR A 1 70 ? 3.985 -15.247 -2.836 1.00 97.19 70 TYR A O 1
AT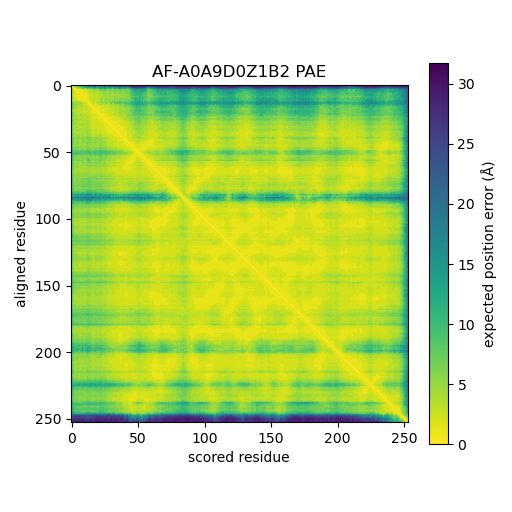OM 562 N N . GLY A 1 71 ? 5.458 -16.554 -3.898 1.00 97.06 71 GLY A N 1
ATOM 563 C CA . GLY A 1 71 ? 6.461 -16.507 -2.832 1.00 97.06 71 GLY A CA 1
ATOM 564 C C . GLY A 1 71 ? 7.224 -15.181 -2.812 1.00 97.06 71 GLY A C 1
ATOM 565 O O . GLY A 1 71 ? 7.502 -14.607 -3.864 1.00 97.06 71 GLY A O 1
ATOM 566 N N . TYR A 1 72 ? 7.593 -14.719 -1.617 1.00 98.25 72 TYR A N 1
ATOM 567 C CA . TYR A 1 72 ? 8.537 -13.618 -1.435 1.00 98.25 72 TYR A CA 1
ATOM 568 C C . TYR A 1 72 ? 9.358 -13.810 -0.155 1.00 98.25 72 TYR A C 1
ATOM 570 O O . TYR A 1 72 ? 8.930 -14.513 0.764 1.00 98.25 72 TYR A O 1
ATOM 578 N N . SER A 1 73 ? 10.525 -13.176 -0.088 1.00 97.94 73 SER A N 1
ATOM 579 C CA . SER A 1 73 ? 11.343 -13.073 1.122 1.00 97.94 73 SER A CA 1
ATOM 580 C C . SER A 1 73 ? 11.626 -11.610 1.449 1.00 97.94 73 SER A C 1
ATOM 582 O O . SER A 1 73 ? 11.646 -10.751 0.573 1.00 97.94 73 SER A O 1
ATOM 584 N N . HIS A 1 74 ? 11.794 -11.309 2.732 1.00 97.81 74 HIS A N 1
ATOM 585 C CA . HIS A 1 74 ? 12.070 -9.958 3.211 1.00 97.81 74 HIS A CA 1
ATOM 586 C C . HIS A 1 74 ? 12.714 -10.009 4.598 1.00 97.81 74 HIS A C 1
ATOM 588 O O . HIS A 1 74 ? 12.608 -11.014 5.306 1.00 97.81 74 HIS A O 1
ATOM 594 N N . CYS A 1 75 ? 13.372 -8.928 5.000 1.00 96.00 75 CYS A N 1
ATOM 595 C CA . CYS A 1 75 ? 13.930 -8.761 6.339 1.00 96.00 75 CYS A CA 1
ATOM 596 C C . CYS A 1 75 ? 13.590 -7.369 6.887 1.00 96.00 75 CYS A C 1
ATOM 598 O O . CYS A 1 75 ? 13.008 -6.546 6.185 1.00 96.00 75 CYS A O 1
ATOM 600 N N . SER A 1 76 ? 13.913 -7.106 8.155 1.00 96.31 76 SER A N 1
ATOM 601 C CA . SER A 1 76 ? 13.754 -5.770 8.736 1.00 96.31 76 SER A CA 1
ATOM 602 C C . SER A 1 76 ? 14.854 -4.849 8.205 1.00 96.31 76 SER A C 1
ATOM 604 O O . SER A 1 76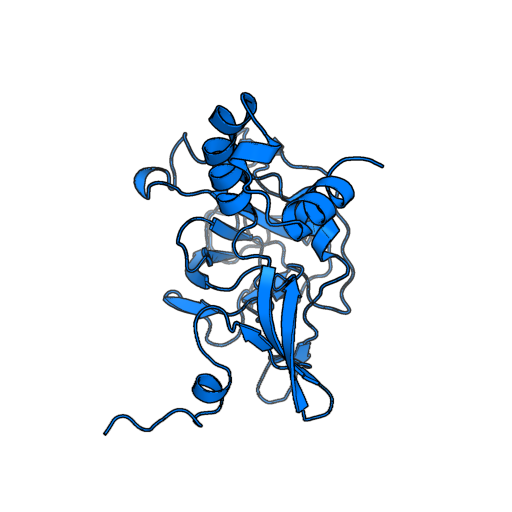 ? 15.945 -4.806 8.768 1.00 96.31 76 SER A O 1
ATOM 606 N N . ASP A 1 77 ? 14.565 -4.125 7.129 1.00 96.12 77 ASP A N 1
ATOM 607 C CA . ASP A 1 77 ? 15.509 -3.268 6.403 1.00 96.12 77 ASP A CA 1
ATOM 608 C C . ASP A 1 77 ? 15.144 -1.773 6.435 1.00 96.12 77 ASP A C 1
ATOM 610 O O . ASP A 1 77 ? 15.812 -0.955 5.795 1.00 96.12 77 ASP A O 1
ATOM 614 N N . PHE A 1 78 ? 14.106 -1.397 7.185 1.00 96.44 78 PHE A N 1
ATOM 615 C CA . PHE A 1 78 ? 13.758 -0.000 7.418 1.00 96.44 78 PHE A CA 1
ATOM 616 C C . PHE A 1 78 ? 14.913 0.727 8.120 1.00 96.44 78 PHE A C 1
ATOM 618 O O . PHE A 1 78 ? 15.439 0.268 9.133 1.00 96.44 78 PHE A O 1
ATOM 625 N N . GLY A 1 79 ? 15.303 1.885 7.594 1.00 94.94 79 GLY A N 1
ATOM 626 C CA . GLY A 1 79 ? 16.423 2.679 8.091 1.00 94.94 79 GLY A CA 1
ATOM 627 C C . GLY A 1 79 ? 17.801 2.249 7.575 1.00 94.94 79 GLY A C 1
ATOM 628 O O . GLY A 1 79 ? 18.758 2.993 7.799 1.00 94.94 79 GLY A O 1
ATOM 629 N N . ASN A 1 80 ? 17.916 1.125 6.852 1.00 94.38 80 ASN A N 1
ATOM 630 C CA . ASN A 1 80 ? 19.181 0.696 6.245 1.00 94.38 80 ASN A CA 1
ATOM 631 C C . ASN A 1 80 ? 19.717 1.740 5.255 1.00 94.38 80 ASN A C 1
ATOM 633 O O . ASN A 1 80 ? 18.955 2.483 4.632 1.00 94.38 80 ASN A O 1
ATOM 637 N N . SER A 1 81 ? 21.039 1.781 5.089 1.00 90.62 81 SER A N 1
ATOM 638 C CA . SER A 1 81 ? 21.688 2.700 4.149 1.00 90.62 81 SER A CA 1
ATOM 639 C C . SER A 1 81 ? 21.382 2.338 2.690 1.00 90.62 81 SER A C 1
ATOM 641 O O . SER A 1 81 ? 21.354 1.165 2.317 1.00 90.62 81 SER A O 1
ATOM 643 N N . ARG A 1 82 ? 21.188 3.357 1.850 1.00 87.25 82 ARG A N 1
ATOM 644 C CA . ARG A 1 82 ? 21.069 3.279 0.385 1.00 87.25 82 ARG A CA 1
ATOM 645 C C . ARG A 1 82 ? 21.974 4.341 -0.235 1.00 87.25 82 ARG A C 1
ATOM 647 O O . ARG A 1 82 ? 22.073 5.439 0.305 1.00 87.25 82 ARG A O 1
ATOM 654 N N . THR A 1 83 ? 22.604 4.032 -1.367 1.00 79.25 83 THR A N 1
ATOM 655 C CA . THR A 1 83 ? 23.743 4.821 -1.884 1.00 79.25 83 THR A CA 1
ATOM 656 C C . THR A 1 83 ? 23.617 5.287 -3.338 1.00 79.25 83 THR A C 1
ATOM 658 O O . THR A 1 83 ? 24.573 5.825 -3.888 1.00 79.25 83 THR A O 1
ATOM 661 N N . TYR A 1 84 ? 22.458 5.134 -3.985 1.00 80.69 84 TYR A N 1
ATOM 662 C CA . TYR A 1 84 ? 22.276 5.656 -5.344 1.00 80.69 84 TYR A CA 1
ATOM 663 C C . TYR A 1 84 ? 22.168 7.192 -5.343 1.00 80.69 84 TYR A C 1
ATOM 665 O O . TYR A 1 84 ? 21.192 7.745 -4.835 1.00 80.69 84 TYR A O 1
ATOM 673 N N . GLY A 1 85 ? 23.166 7.870 -5.920 1.00 78.38 85 GLY A N 1
ATOM 674 C CA . GLY A 1 85 ? 23.282 9.333 -5.979 1.00 78.38 85 GLY A CA 1
ATOM 675 C C . GLY A 1 85 ? 23.870 9.945 -4.704 1.00 78.38 85 GLY A C 1
ATOM 676 O O . GLY A 1 85 ? 24.888 10.628 -4.763 1.00 78.38 85 GLY A O 1
ATOM 677 N N . PHE A 1 86 ? 23.264 9.667 -3.551 1.00 81.12 86 PHE A N 1
ATOM 678 C CA . PHE A 1 86 ? 23.744 10.089 -2.233 1.00 81.12 86 PHE A CA 1
ATOM 679 C C . PHE A 1 86 ? 23.312 9.094 -1.147 1.00 81.12 86 PHE A C 1
ATOM 681 O O . PHE A 1 86 ? 22.486 8.209 -1.385 1.00 81.12 86 PHE A O 1
ATOM 688 N N . ALA A 1 87 ? 23.884 9.227 0.053 1.00 85.56 87 ALA A N 1
ATOM 689 C CA . ALA A 1 87 ? 23.522 8.397 1.197 1.00 85.56 87 ALA A CA 1
ATOM 690 C C . ALA A 1 87 ? 22.133 8.779 1.727 1.00 85.56 87 ALA A C 1
ATOM 692 O O . ALA A 1 87 ? 21.913 9.902 2.177 1.00 85.56 87 ALA A O 1
ATOM 693 N N . ARG A 1 88 ? 21.205 7.825 1.712 1.00 88.75 88 ARG A N 1
ATOM 694 C CA . ARG A 1 88 ? 19.842 7.981 2.234 1.00 88.75 88 ARG A CA 1
ATOM 695 C C . ARG A 1 88 ? 19.451 6.773 3.075 1.00 88.75 88 ARG A C 1
ATOM 697 O O . ARG A 1 88 ? 20.045 5.701 2.956 1.00 88.75 88 ARG A O 1
ATOM 704 N N . LYS A 1 89 ? 18.427 6.937 3.908 1.00 91.12 89 LYS A N 1
ATOM 705 C CA . LYS A 1 89 ? 17.817 5.819 4.635 1.00 91.12 89 LYS A CA 1
ATOM 706 C C . LYS A 1 89 ? 16.771 5.13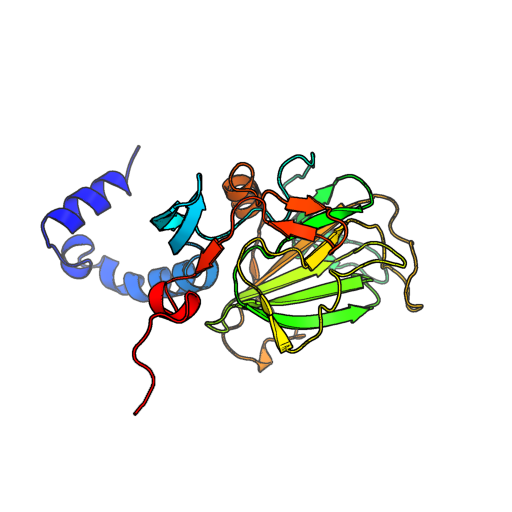0 3.768 1.00 91.12 89 LYS A C 1
ATOM 708 O O . LYS A 1 89 ? 16.136 5.747 2.914 1.00 91.12 89 LYS A O 1
ATOM 713 N N . HIS A 1 90 ? 16.596 3.840 3.996 1.00 94.00 90 HIS A N 1
ATOM 714 C CA . HIS A 1 90 ? 15.539 3.056 3.392 1.00 94.00 90 HIS A CA 1
ATOM 715 C C . HIS A 1 90 ? 14.214 3.279 4.136 1.00 94.00 90 HIS A C 1
ATOM 717 O O . HIS A 1 90 ? 14.088 2.896 5.295 1.00 94.00 90 HIS A O 1
ATOM 723 N N . LEU A 1 91 ? 13.240 3.914 3.485 1.00 94.69 91 LEU A N 1
ATOM 724 C CA . LEU A 1 91 ? 11.960 4.307 4.087 1.00 94.69 91 LEU A CA 1
ATOM 725 C C . LEU A 1 91 ? 10.829 3.377 3.631 1.00 94.69 91 LEU A C 1
ATOM 727 O O . LEU A 1 91 ? 9.864 3.792 3.004 1.00 94.69 91 LEU A O 1
ATOM 731 N N . GLY A 1 92 ? 10.984 2.086 3.905 1.00 96.81 92 GLY A N 1
ATOM 732 C CA . GLY A 1 92 ? 10.035 1.058 3.492 1.00 96.81 92 GLY A CA 1
ATOM 733 C C . GLY A 1 92 ? 10.553 -0.335 3.816 1.00 96.81 92 GLY A C 1
ATOM 734 O O . GLY A 1 92 ? 11.365 -0.495 4.730 1.00 96.81 92 GLY A O 1
ATOM 735 N N . ASN A 1 93 ? 10.074 -1.323 3.066 1.00 98.56 93 ASN A N 1
ATOM 736 C CA . ASN A 1 93 ? 10.516 -2.705 3.122 1.00 98.56 93 ASN A CA 1
ATOM 737 C C . ASN A 1 93 ? 10.617 -3.306 1.715 1.00 98.56 93 ASN A C 1
ATOM 739 O O . ASN A 1 93 ? 9.674 -3.181 0.930 1.00 98.56 93 ASN A O 1
ATOM 743 N N . ASP A 1 94 ? 11.737 -3.965 1.409 1.00 98.56 94 ASP A N 1
ATOM 744 C CA . ASP A 1 94 ? 11.920 -4.648 0.129 1.00 98.56 94 ASP A CA 1
ATOM 745 C C . ASP A 1 94 ? 11.435 -6.098 0.215 1.00 98.56 94 ASP A C 1
ATOM 747 O O . ASP A 1 94 ? 11.919 -6.899 1.021 1.00 98.56 94 ASP A O 1
ATOM 751 N N . LEU A 1 95 ? 10.490 -6.450 -0.655 1.00 98.69 95 LEU A N 1
ATOM 752 C CA . LEU A 1 95 ? 9.929 -7.793 -0.775 1.00 98.69 95 LEU A CA 1
ATOM 753 C C . LEU A 1 95 ? 10.498 -8.458 -2.027 1.00 98.69 95 LEU A C 1
ATOM 755 O O . LEU A 1 95 ? 10.049 -8.194 -3.145 1.00 98.69 95 LEU A O 1
ATOM 759 N N . MET A 1 96 ? 11.502 -9.309 -1.832 1.00 98.56 96 MET A N 1
ATOM 760 C CA . MET A 1 96 ? 12.203 -10.025 -2.896 1.00 98.56 96 MET A CA 1
ATOM 761 C C . MET A 1 96 ? 11.296 -11.115 -3.459 1.00 98.56 96 MET A C 1
ATOM 763 O O . MET A 1 96 ? 10.819 -11.969 -2.712 1.00 98.56 96 MET A O 1
ATOM 767 N N . GLY A 1 97 ? 11.072 -11.112 -4.769 1.00 98.00 97 GLY A N 1
ATOM 768 C CA . GLY A 1 97 ? 10.157 -12.047 -5.420 1.00 98.00 97 GLY A CA 1
ATOM 769 C C . GLY A 1 97 ? 10.491 -12.260 -6.891 1.00 98.00 97 GLY A C 1
ATOM 770 O O . GLY A 1 97 ? 11.601 -11.990 -7.344 1.00 98.00 97 GLY A O 1
ATOM 771 N N . SER A 1 98 ? 9.527 -12.789 -7.643 1.00 98.31 98 SER A N 1
ATOM 772 C CA . SER A 1 98 ? 9.704 -13.073 -9.073 1.00 98.31 98 SER A CA 1
ATOM 773 C C . SER A 1 98 ? 9.213 -11.922 -9.946 1.00 98.31 98 SER A C 1
ATOM 775 O O . SER A 1 98 ? 8.242 -11.242 -9.605 1.00 98.31 98 SER A O 1
ATOM 777 N N . LEU A 1 99 ? 9.854 -11.729 -11.103 1.00 98.50 99 LEU A N 1
ATOM 778 C CA . LEU A 1 99 ? 9.442 -10.716 -12.078 1.00 98.50 99 LEU A CA 1
ATOM 779 C C . LEU A 1 99 ? 8.000 -10.991 -12.515 1.00 98.50 99 LEU A C 1
ATOM 781 O O . LEU A 1 99 ? 7.659 -12.134 -12.812 1.00 98.50 99 LEU A O 1
ATOM 785 N N . GLY A 1 100 ? 7.164 -9.956 -12.554 1.00 98.19 100 GLY A N 1
ATOM 786 C CA . GLY A 1 100 ? 5.761 -10.100 -12.937 1.00 98.19 100 GLY A CA 1
ATOM 787 C C . GLY A 1 100 ? 4.838 -10.581 -11.813 1.00 98.19 100 GLY A C 1
ATOM 788 O O . GLY A 1 100 ? 3.660 -10.819 -12.068 1.00 98.19 100 GLY A O 1
ATOM 789 N N . THR A 1 101 ? 5.333 -10.723 -10.576 1.00 98.50 101 THR A N 1
ATOM 790 C CA . THR A 1 101 ? 4.481 -11.050 -9.418 1.00 98.50 101 THR A CA 1
ATOM 791 C C . THR A 1 101 ? 3.379 -9.992 -9.265 1.00 98.50 101 THR A C 1
ATOM 793 O O . THR A 1 101 ? 3.718 -8.810 -9.177 1.00 98.50 101 THR A O 1
ATOM 796 N N . PRO A 1 102 ? 2.087 -10.367 -9.212 1.00 98.56 102 PRO A N 1
ATOM 797 C CA . PRO A 1 102 ? 0.996 -9.412 -9.058 1.00 98.56 102 PRO A CA 1
ATOM 798 C C . PRO A 1 102 ? 1.063 -8.670 -7.719 1.00 98.56 102 PRO A C 1
ATOM 800 O O . PRO A 1 102 ? 1.125 -9.290 -6.650 1.00 98.56 102 PRO A O 1
ATOM 803 N N . ILE A 1 103 ? 1.031 -7.341 -7.802 1.00 98.88 103 ILE A N 1
ATOM 804 C CA . ILE A 1 103 ? 1.027 -6.421 -6.666 1.00 98.88 103 ILE A CA 1
ATOM 805 C C . ILE A 1 103 ? -0.379 -5.871 -6.485 1.00 98.88 103 ILE A C 1
ATOM 807 O O . ILE A 1 103 ? -1.001 -5.419 -7.450 1.00 98.88 103 ILE A O 1
ATOM 811 N N . VAL A 1 104 ? -0.870 -5.895 -5.250 1.00 98.81 104 VAL A N 1
ATOM 812 C CA . VAL A 1 104 ? -2.221 -5.445 -4.912 1.00 98.81 104 VAL A CA 1
ATOM 813 C C . VAL A 1 104 ? -2.207 -4.295 -3.909 1.00 98.81 104 VAL A C 1
ATOM 815 O O . VAL A 1 104 ? -1.258 -4.146 -3.139 1.00 98.81 104 VAL A O 1
ATOM 818 N N . ALA A 1 105 ? -3.266 -3.486 -3.906 1.00 98.69 105 ALA A N 1
ATOM 819 C CA . ALA A 1 105 ? -3.439 -2.420 -2.924 1.00 98.69 105 ALA A CA 1
ATOM 820 C C . ALA A 1 105 ? -3.564 -3.004 -1.503 1.00 98.69 105 ALA A C 1
ATOM 822 O O . ALA A 1 105 ? -4.338 -3.928 -1.273 1.00 98.69 105 ALA A O 1
ATOM 823 N N . VAL A 1 106 ? -2.827 -2.477 -0.528 1.00 98.69 106 VAL A N 1
ATOM 824 C CA . VAL A 1 106 ? -2.917 -2.932 0.871 1.00 98.69 106 VAL A CA 1
ATOM 825 C C . VAL A 1 106 ? -4.202 -2.448 1.537 1.00 98.69 106 VAL A C 1
ATOM 827 O O . VAL A 1 106 ? -4.876 -3.236 2.193 1.00 98.69 106 VAL A O 1
ATOM 830 N N . GLU A 1 107 ? -4.564 -1.185 1.331 1.00 98.25 107 GLU A N 1
ATOM 831 C CA . GLU A 1 107 ? -5.800 -0.549 1.804 1.00 98.25 107 GLU A CA 1
ATOM 832 C C . GLU A 1 107 ? -6.536 0.069 0.607 1.00 98.25 107 GLU A C 1
ATOM 834 O O . GLU A 1 107 ? -5.914 0.385 -0.410 1.00 98.25 107 GLU A O 1
ATOM 839 N N . GLY A 1 108 ? -7.856 0.235 0.725 1.00 97.31 108 GLY A N 1
ATOM 840 C CA . GLY A 1 108 ? -8.628 1.015 -0.236 1.00 97.31 108 GLY A CA 1
ATOM 841 C C . GLY A 1 108 ? -8.275 2.503 -0.181 1.00 97.31 108 GLY A C 1
ATOM 842 O O . GLY A 1 108 ? -7.910 3.040 0.867 1.00 97.31 108 GLY A O 1
ATOM 843 N N . GLY A 1 109 ? -8.383 3.171 -1.321 1.00 97.94 109 GLY A N 1
ATOM 844 C CA . GLY A 1 109 ? -8.000 4.567 -1.436 1.00 97.94 109 GLY A CA 1
ATOM 845 C C . GLY A 1 109 ? -8.127 5.112 -2.849 1.00 97.94 109 GLY A C 1
ATOM 846 O O . GLY A 1 109 ? -8.754 4.505 -3.718 1.00 97.94 109 GLY A O 1
ATOM 847 N N . VAL A 1 110 ? -7.497 6.258 -3.072 1.00 98.62 110 VAL A N 1
ATOM 848 C CA . VAL A 1 110 ? -7.394 6.918 -4.376 1.00 98.62 110 VAL A CA 1
ATOM 849 C C . VAL A 1 110 ? -5.960 6.798 -4.876 1.00 98.62 110 VAL A C 1
ATOM 851 O O . VAL A 1 110 ? -5.015 7.035 -4.119 1.00 98.62 110 VAL A O 1
ATOM 854 N N . VAL A 1 111 ? -5.780 6.437 -6.145 1.00 98.81 111 VAL A N 1
ATOM 855 C CA . VAL A 1 111 ? -4.472 6.479 -6.808 1.00 98.81 111 VAL A CA 1
ATOM 856 C C . VAL A 1 111 ? -4.046 7.939 -6.921 1.00 98.81 111 VAL A C 1
ATOM 858 O O . VAL A 1 111 ? -4.534 8.680 -7.767 1.00 98.81 111 VAL A O 1
ATOM 861 N N . GLU A 1 112 ? -3.147 8.362 -6.041 1.00 98.12 112 GLU A N 1
ATOM 862 C CA . GLU A 1 112 ? -2.642 9.735 -5.986 1.00 98.12 112 GLU A CA 1
ATOM 863 C C . GLU A 1 112 ? -1.456 9.939 -6.929 1.00 98.12 112 GLU A C 1
ATOM 865 O O . GLU A 1 112 ? -1.221 11.052 -7.386 1.00 98.12 112 GLU A O 1
ATOM 870 N N . ALA A 1 113 ? -0.710 8.872 -7.226 1.00 97.69 113 ALA A N 1
ATOM 871 C CA . ALA A 1 113 ? 0.453 8.960 -8.092 1.00 97.69 113 ALA A CA 1
ATOM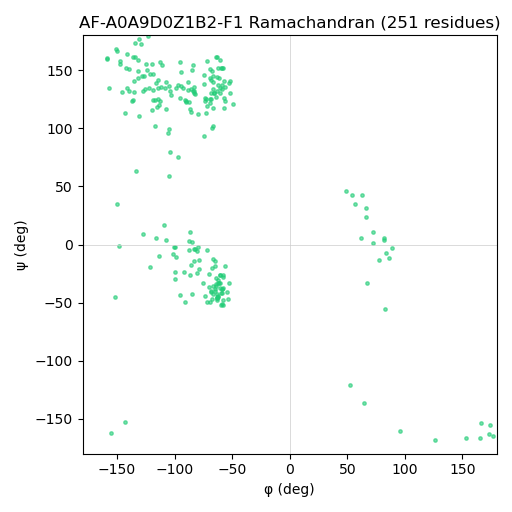 872 C C . ALA A 1 113 ? 0.628 7.689 -8.931 1.00 97.69 113 ALA A C 1
ATOM 874 O O . ALA A 1 113 ? 0.658 6.580 -8.394 1.00 97.69 113 ALA A O 1
ATOM 875 N N . LEU A 1 114 ? 0.834 7.831 -10.238 1.00 97.94 114 LEU A N 1
ATOM 876 C CA . LEU A 1 114 ? 1.087 6.714 -11.149 1.00 97.94 114 LEU A CA 1
ATOM 877 C C . LEU A 1 114 ? 2.109 7.124 -12.211 1.00 97.94 114 LEU A C 1
ATOM 879 O O . LEU A 1 114 ? 1.849 8.002 -13.022 1.00 97.94 114 LEU A O 1
ATOM 883 N N . GLY A 1 115 ? 3.303 6.530 -12.200 1.00 98.12 115 GLY A N 1
ATOM 884 C CA . GLY A 1 115 ? 4.332 6.939 -13.158 1.00 98.12 115 GLY A CA 1
ATOM 885 C C . GLY A 1 115 ? 5.762 6.709 -12.705 1.00 98.12 115 GLY A C 1
ATOM 886 O O . GLY A 1 115 ? 6.021 5.971 -11.753 1.00 98.12 115 GLY A O 1
ATOM 887 N N . TRP A 1 116 ? 6.690 7.321 -13.437 1.00 98.38 116 TRP A N 1
ATOM 888 C CA . TRP A 1 116 ? 8.123 7.180 -13.226 1.00 98.38 116 TRP A CA 1
ATOM 889 C C . TRP A 1 116 ? 8.668 8.191 -12.219 1.00 98.38 116 TRP A C 1
ATOM 891 O O . TRP A 1 116 ? 8.351 9.378 -12.272 1.00 98.38 116 TRP A O 1
ATOM 901 N N . ASN A 1 117 ? 9.581 7.749 -11.356 1.00 96.06 117 ASN A N 1
ATOM 902 C CA . ASN A 1 117 ? 10.557 8.642 -10.742 1.00 96.06 117 ASN A CA 1
ATOM 903 C C . ASN A 1 117 ? 11.956 8.008 -10.739 1.00 96.06 117 ASN A C 1
ATOM 905 O O . ASN A 1 117 ? 12.116 6.793 -10.859 1.00 96.06 117 ASN A O 1
ATOM 909 N N . GLN A 1 118 ? 12.989 8.837 -10.575 1.00 95.81 118 GLN A N 1
ATOM 910 C CA . GLN A 1 118 ? 14.381 8.396 -10.685 1.00 95.81 118 GLN A CA 1
ATOM 911 C C . GLN A 1 118 ? 14.753 7.264 -9.717 1.00 95.81 118 GLN A C 1
ATOM 913 O O . GLN A 1 118 ? 15.552 6.397 -10.071 1.00 95.81 118 GLN A O 1
ATOM 918 N N . TYR A 1 119 ? 14.227 7.274 -8.492 1.00 94.75 119 TYR A N 1
ATOM 919 C CA . TYR A 1 119 ? 14.652 6.352 -7.437 1.00 94.75 119 TYR A CA 1
ATOM 920 C C . TYR A 1 119 ? 13.822 5.071 -7.421 1.00 94.75 119 TYR A C 1
ATOM 922 O O . TYR A 1 119 ? 14.384 3.983 -7.396 1.00 94.75 119 TYR A O 1
ATOM 930 N N . GLY A 1 120 ? 12.502 5.209 -7.449 1.00 96.31 120 GLY A N 1
ATOM 931 C CA . GLY A 1 120 ? 11.510 4.143 -7.436 1.00 96.31 120 GLY A CA 1
ATOM 932 C C . GLY A 1 120 ? 11.222 3.520 -8.795 1.00 96.31 120 GLY A C 1
ATOM 933 O O . GLY A 1 120 ? 10.615 2.458 -8.834 1.00 96.31 120 GLY A O 1
ATOM 934 N N . GLY A 1 121 ? 11.642 4.136 -9.900 1.00 98.38 121 GLY A N 1
ATOM 935 C CA . GLY A 1 121 ? 11.248 3.683 -11.230 1.00 98.38 121 GLY A CA 1
ATOM 936 C C . GLY A 1 121 ? 9.748 3.830 -11.434 1.00 98.38 121 GLY A C 1
ATOM 937 O O . GLY A 1 121 ? 9.171 4.845 -11.042 1.00 98.38 121 GLY A O 1
ATOM 938 N N . TRP A 1 122 ? 9.115 2.813 -12.016 1.00 98.81 122 TRP A N 1
ATOM 939 C CA . TRP A 1 122 ? 7.660 2.759 -12.078 1.00 98.81 122 TRP A CA 1
ATOM 940 C C . TRP A 1 122 ? 7.079 2.553 -10.685 1.00 98.81 122 TRP A C 1
ATOM 942 O O . TRP A 1 122 ? 7.435 1.590 -9.997 1.00 98.81 122 TRP A O 1
ATOM 952 N N . ARG A 1 123 ? 6.180 3.453 -10.281 1.00 98.69 123 ARG A N 1
ATOM 953 C CA . ARG A 1 123 ? 5.553 3.428 -8.961 1.00 98.69 123 ARG A CA 1
ATOM 954 C C . ARG A 1 123 ? 4.072 3.775 -8.986 1.00 98.69 123 ARG A C 1
ATOM 956 O O . ARG A 1 123 ? 3.622 4.573 -9.812 1.00 98.69 123 ARG A O 1
ATOM 963 N N . VAL A 1 124 ? 3.360 3.210 -8.017 1.00 98.88 124 VAL A N 1
ATOM 964 C CA . VAL A 1 124 ? 1.977 3.537 -7.660 1.00 98.88 124 VAL A CA 1
ATOM 965 C C . VAL A 1 124 ? 1.995 4.150 -6.257 1.00 98.88 124 VAL A C 1
ATOM 967 O O . VAL A 1 124 ? 2.669 3.641 -5.360 1.00 98.88 124 VAL A O 1
ATOM 970 N N . GLY A 1 125 ? 1.274 5.249 -6.077 1.00 98.69 125 GLY A N 1
ATOM 971 C CA . GLY A 1 125 ? 1.000 5.905 -4.806 1.00 98.69 125 GLY A CA 1
ATOM 972 C C . GLY A 1 125 ? -0.497 5.880 -4.529 1.00 98.69 125 GLY A C 1
ATOM 973 O O . GLY A 1 125 ? -1.267 6.345 -5.367 1.00 98.69 125 GLY A O 1
ATOM 974 N N . ILE A 1 126 ? -0.918 5.343 -3.384 1.00 98.88 126 ILE A N 1
ATOM 975 C CA . ILE A 1 126 ? -2.337 5.275 -2.994 1.00 98.88 126 ILE A CA 1
ATOM 976 C C . ILE A 1 126 ? -2.542 6.052 -1.701 1.00 98.88 126 ILE A C 1
ATOM 978 O O . ILE A 1 126 ? -1.910 5.754 -0.688 1.00 98.88 126 ILE A O 1
ATOM 982 N N . ARG A 1 127 ? -3.462 7.012 -1.735 1.00 98.38 127 ARG A N 1
ATOM 983 C CA . ARG A 1 127 ? -3.938 7.777 -0.584 1.00 98.38 127 ARG A CA 1
ATOM 984 C C . ARG A 1 127 ? -5.129 7.064 0.046 1.00 98.38 127 ARG A C 1
ATOM 986 O O . ARG A 1 127 ? -6.112 6.824 -0.651 1.00 98.38 127 ARG A O 1
ATOM 993 N N . SER A 1 128 ? -5.069 6.738 1.336 1.00 97.81 128 SER A N 1
ATOM 994 C CA . SER A 1 128 ? -6.223 6.186 2.060 1.00 97.81 128 SER A CA 1
ATOM 995 C C . SER A 1 128 ? -7.415 7.144 2.008 1.00 97.81 128 SER A C 1
ATOM 997 O O . SER A 1 128 ? -7.242 8.361 1.946 1.00 97.81 128 SER A O 1
ATOM 999 N N . PHE A 1 129 ? -8.638 6.615 2.079 1.00 96.06 129 PHE A N 1
ATOM 1000 C CA . PHE A 1 129 ? -9.849 7.445 2.004 1.00 96.06 129 PHE A CA 1
ATOM 1001 C C . PHE A 1 129 ? -9.967 8.487 3.128 1.00 96.06 129 PHE A C 1
ATOM 1003 O O . PHE A 1 129 ? -10.584 9.528 2.933 1.00 96.06 129 PHE A O 1
ATOM 1010 N N . ASP A 1 130 ? -9.352 8.244 4.290 1.00 94.75 130 ASP A N 1
ATOM 1011 C CA . ASP A 1 130 ? -9.289 9.215 5.392 1.00 94.75 130 ASP A CA 1
ATOM 1012 C C . ASP A 1 130 ? -8.137 10.233 5.263 1.00 94.75 130 ASP A C 1
ATOM 1014 O O . ASP A 1 130 ? -7.926 11.034 6.173 1.00 94.75 130 ASP A O 1
ATOM 1018 N N . 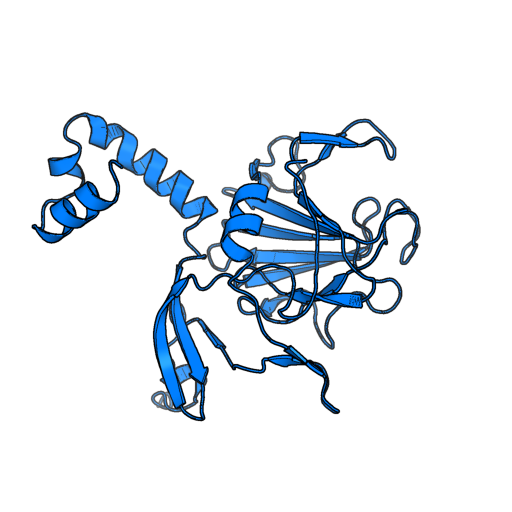GLY A 1 131 ? -7.359 10.170 4.177 1.00 95.19 131 GLY A N 1
ATOM 1019 C CA . GLY A 1 131 ? -6.244 11.065 3.864 1.00 95.19 131 GLY A CA 1
ATOM 1020 C C . GLY A 1 131 ? -4.940 10.798 4.628 1.00 95.19 131 GLY A C 1
ATOM 1021 O O . GLY A 1 131 ? -3.885 11.307 4.245 1.00 95.19 131 GLY A O 1
ATOM 1022 N N . LYS A 1 132 ? -4.971 9.977 5.684 1.00 95.81 132 LYS A N 1
ATOM 1023 C CA . LYS A 1 132 ? -3.875 9.893 6.664 1.00 95.81 132 LYS A CA 1
ATOM 1024 C C . LYS A 1 132 ? -2.699 9.031 6.230 1.00 95.81 132 LYS A C 1
ATOM 1026 O O . LYS A 1 132 ? -1.602 9.216 6.757 1.00 95.81 132 LYS A O 1
ATOM 1031 N N . ARG A 1 133 ? -2.908 8.070 5.328 1.00 97.75 133 ARG A N 1
ATOM 1032 C CA . ARG A 1 133 ? -1.890 7.102 4.899 1.00 97.75 133 ARG A CA 1
ATOM 1033 C C . ARG A 1 133 ? -1.638 7.242 3.410 1.00 97.75 133 ARG A C 1
ATOM 1035 O O . ARG A 1 133 ? -2.567 7.267 2.608 1.00 97.75 133 ARG A O 1
ATOM 1042 N N . TYR A 1 134 ? -0.366 7.290 3.049 1.00 98.19 134 TYR A N 1
ATOM 1043 C CA . TYR A 1 134 ? 0.089 7.181 1.673 1.00 98.19 134 TYR A CA 1
ATOM 1044 C C . TYR A 1 134 ? 0.912 5.908 1.517 1.00 98.19 134 TYR A C 1
ATOM 1046 O O . TYR A 1 134 ? 1.945 5.737 2.168 1.00 98.19 134 TYR A O 1
ATOM 1054 N N . TYR A 1 135 ? 0.434 5.005 0.668 1.00 98.69 135 TYR A N 1
ATOM 1055 C CA . TYR A 1 135 ? 1.083 3.743 0.346 1.00 98.69 135 TYR A CA 1
ATOM 1056 C C . TYR A 1 135 ? 1.908 3.888 -0.921 1.00 98.69 135 TYR A C 1
ATOM 1058 O O . TYR A 1 135 ? 1.384 4.277 -1.963 1.00 98.69 135 TYR A O 1
ATOM 1066 N N . TYR A 1 136 ? 3.181 3.525 -0.836 1.00 98.75 136 TYR A N 1
ATOM 1067 C CA . TYR A 1 136 ? 4.141 3.646 -1.923 1.00 98.75 136 TYR A CA 1
ATOM 1068 C C . TYR A 1 136 ? 4.579 2.260 -2.400 1.00 98.75 136 TYR A C 1
ATOM 1070 O O . TYR A 1 136 ? 5.131 1.482 -1.623 1.00 98.75 136 TYR A O 1
ATOM 1078 N N . TYR A 1 137 ? 4.341 1.964 -3.678 1.00 98.88 137 TYR A N 1
ATOM 1079 C CA . TYR A 1 137 ? 4.705 0.709 -4.338 1.00 98.88 137 TYR A CA 1
ATOM 1080 C C . TYR A 1 137 ? 5.650 1.037 -5.483 1.00 98.88 137 TYR A C 1
ATOM 1082 O O . TYR A 1 137 ? 5.245 1.714 -6.426 1.00 98.88 137 TYR A O 1
ATOM 1090 N N . ALA A 1 138 ? 6.896 0.582 -5.418 1.00 98.75 138 ALA A N 1
ATOM 1091 C CA . ALA A 1 138 ? 7.920 0.956 -6.386 1.00 98.75 138 ALA A CA 1
ATOM 1092 C C . ALA A 1 138 ? 8.656 -0.245 -6.978 1.00 98.75 138 ALA A C 1
ATOM 1094 O O . ALA A 1 138 ? 8.494 -1.391 -6.555 1.00 98.75 138 ALA A O 1
ATOM 1095 N N . HIS A 1 139 ? 9.485 0.070 -7.968 1.00 98.69 139 HIS A N 1
ATOM 1096 C CA . HIS A 1 139 ? 10.273 -0.854 -8.768 1.00 98.69 139 HIS A CA 1
ATOM 1097 C C . HIS A 1 139 ? 9.411 -1.764 -9.631 1.00 98.69 139 HIS A C 1
ATOM 1099 O O . HIS A 1 139 ? 9.797 -2.893 -9.917 1.00 98.69 139 HIS A O 1
ATOM 1105 N N . LEU A 1 140 ? 8.251 -1.275 -10.079 1.00 98.81 140 LEU A N 1
ATOM 1106 C CA . LEU A 1 140 ? 7.315 -2.070 -10.867 1.00 98.81 140 LEU A CA 1
ATOM 1107 C C . LEU A 1 140 ? 7.916 -2.488 -12.217 1.00 98.81 140 LEU A C 1
ATOM 1109 O O . LEU A 1 140 ? 8.936 -1.964 -12.680 1.00 98.81 140 LEU A O 1
ATOM 1113 N N . GLN A 1 141 ? 7.307 -3.501 -12.822 1.00 98.69 141 GLN A N 1
ATOM 1114 C CA . GLN A 1 141 ? 7.787 -4.181 -14.017 1.00 98.69 141 GLN A CA 1
ATOM 1115 C C . GLN A 1 141 ? 8.015 -3.215 -15.190 1.00 98.69 141 GLN A C 1
ATOM 1117 O O . GLN A 1 141 ? 7.194 -2.357 -15.494 1.00 98.69 141 GLN A O 1
ATOM 1122 N N . LYS A 1 142 ? 9.147 -3.378 -15.879 1.00 98.38 142 LYS A N 1
ATOM 1123 C CA . LYS A 1 142 ? 9.448 -2.655 -17.121 1.00 98.38 142 LYS A CA 1
ATOM 1124 C C . LYS A 1 142 ? 8.411 -2.991 -18.198 1.00 98.38 142 LYS A C 1
ATOM 1126 O O . LYS A 1 142 ? 7.998 -4.143 -18.298 1.00 98.38 142 LYS A O 1
ATOM 1131 N N . ASP A 1 143 ? 8.044 -2.006 -19.013 1.00 97.94 143 ASP A N 1
ATOM 1132 C CA . ASP A 1 143 ? 7.093 -2.083 -20.138 1.00 97.94 143 ASP A CA 1
ATOM 1133 C C . ASP A 1 143 ? 5.625 -2.344 -19.744 1.00 97.94 143 ASP A C 1
ATOM 1135 O O . ASP A 1 143 ? 4.724 -1.801 -20.375 1.00 97.94 143 ASP A O 1
ATOM 1139 N N . HIS A 1 144 ? 5.375 -3.102 -18.673 1.00 96.12 144 HIS A N 1
ATOM 1140 C CA . HIS A 1 144 ? 4.037 -3.425 -18.169 1.00 96.12 144 HIS A CA 1
ATOM 1141 C C . HIS A 1 144 ? 3.933 -3.229 -16.644 1.00 96.12 144 HIS A C 1
ATOM 1143 O O . HIS A 1 144 ? 3.742 -4.202 -15.915 1.00 96.12 144 HIS A O 1
ATOM 1149 N N . PRO A 1 145 ? 4.095 -1.996 -16.129 1.00 97.69 145 PRO A N 1
ATOM 1150 C CA . PRO A 1 145 ? 4.166 -1.761 -14.687 1.00 97.69 145 PRO A CA 1
ATOM 1151 C C . PRO A 1 145 ? 2.818 -1.849 -13.967 1.00 97.69 145 PRO A C 1
ATOM 1153 O O . PRO A 1 145 ? 2.786 -2.251 -12.803 1.00 97.69 145 PRO A O 1
ATOM 1156 N N . PHE A 1 146 ? 1.727 -1.459 -14.630 1.00 98.44 146 PHE A N 1
ATOM 1157 C CA . PHE A 1 146 ? 0.436 -1.192 -13.994 1.00 98.44 146 PHE A CA 1
ATOM 1158 C C . PHE A 1 146 ? -0.633 -2.208 -14.385 1.00 98.44 146 PHE A C 1
ATOM 1160 O O . PHE A 1 146 ? -0.555 -2.851 -15.435 1.00 98.44 146 PHE A O 1
ATOM 1167 N N . ALA A 1 147 ? -1.649 -2.327 -13.532 1.00 97.56 147 ALA A N 1
ATOM 1168 C CA . ALA A 1 147 ? -2.897 -2.975 -13.902 1.00 97.56 147 ALA A CA 1
ATOM 1169 C C . ALA A 1 147 ? -3.543 -2.256 -15.097 1.00 97.56 147 ALA A C 1
ATOM 1171 O O . ALA A 1 147 ? -3.351 -1.057 -15.307 1.00 97.56 147 ALA A O 1
ATOM 1172 N N . GLU A 1 148 ? -4.306 -3.000 -15.889 1.00 94.75 148 GLU A N 1
ATOM 1173 C CA . GLU A 1 148 ? -4.946 -2.466 -17.086 1.00 94.75 148 GLU A CA 1
ATOM 1174 C C . GLU A 1 148 ? -5.914 -1.325 -16.735 1.00 94.75 148 GLU A C 1
ATOM 1176 O O . GLU A 1 148 ? -6.690 -1.431 -15.788 1.00 94.75 148 GLU A O 1
ATOM 1181 N N . ASN A 1 149 ? -5.856 -0.234 -17.504 1.00 94.06 149 ASN A N 1
ATOM 1182 C CA . ASN A 1 149 ? -6.677 0.975 -17.350 1.00 94.06 149 ASN A CA 1
ATOM 1183 C C . ASN A 1 149 ? -6.529 1.753 -16.027 1.00 94.06 149 ASN A C 1
ATOM 1185 O O . ASN A 1 149 ? -7.248 2.738 -15.845 1.00 94.06 149 ASN A O 1
ATOM 1189 N N . LEU A 1 150 ? -5.601 1.366 -15.144 1.00 97.81 150 LEU A N 1
ATOM 1190 C CA . LEU A 1 150 ? -5.321 2.104 -13.913 1.00 97.81 150 LEU A CA 1
ATOM 1191 C C . LEU A 1 150 ? -4.735 3.484 -14.242 1.00 97.81 150 LEU A C 1
ATOM 1193 O O . LEU A 1 150 ? -3.774 3.586 -15.008 1.00 97.81 150 LEU A O 1
ATOM 1197 N N . LYS A 1 151 ? -5.285 4.538 -13.640 1.00 98.12 151 LYS A N 1
ATOM 1198 C CA . LYS A 1 151 ? -4.814 5.928 -13.776 1.00 98.12 151 LYS A CA 1
ATOM 1199 C C . LYS A 1 151 ? -4.911 6.685 -12.453 1.00 98.12 151 LYS A C 1
ATOM 1201 O O . LYS A 1 151 ? -5.594 6.264 -11.522 1.00 98.12 151 LYS A O 1
ATOM 1206 N N . GLU A 1 152 ? -4.217 7.816 -12.373 1.00 98.62 152 GLU A N 1
ATOM 1207 C CA . GLU A 1 152 ? -4.364 8.751 -11.252 1.00 98.62 152 GLU A CA 1
ATOM 1208 C C . GLU A 1 152 ? -5.826 9.206 -11.114 1.00 98.62 152 GLU A C 1
ATOM 1210 O O . GLU A 1 152 ? -6.526 9.416 -12.107 1.00 98.62 152 GLU A O 1
ATOM 1215 N N . GLY A 1 153 ? -6.292 9.328 -9.872 1.00 98.50 153 GLY A N 1
ATOM 1216 C CA . GLY A 1 153 ? -7.678 9.636 -9.524 1.00 98.50 153 GLY A CA 1
ATOM 1217 C C . GLY A 1 153 ? -8.606 8.421 -9.432 1.00 98.50 153 GLY A C 1
ATOM 1218 O O . GLY A 1 153 ? -9.708 8.555 -8.898 1.00 98.50 153 GLY A O 1
ATOM 1219 N N . ASP A 1 154 ? -8.187 7.236 -9.887 1.00 98.50 154 ASP A N 1
ATOM 1220 C CA . ASP A 1 154 ? -9.000 6.029 -9.733 1.00 98.50 154 ASP A CA 1
ATOM 1221 C C . ASP A 1 154 ? -9.132 5.631 -8.258 1.00 98.50 154 ASP A C 1
ATOM 1223 O O . ASP A 1 154 ? -8.170 5.666 -7.487 1.00 98.50 154 ASP A O 1
ATOM 1227 N N . MET A 1 155 ? -10.334 5.203 -7.873 1.00 97.56 155 MET A N 1
ATOM 1228 C CA . MET A 1 155 ? -10.562 4.546 -6.590 1.00 97.56 155 MET A CA 1
ATOM 1229 C C . MET A 1 155 ? -10.219 3.063 -6.703 1.00 97.56 155 MET A C 1
ATOM 1231 O O . MET A 1 155 ? -10.696 2.377 -7.607 1.00 97.56 155 MET A O 1
ATOM 1235 N N . VAL A 1 156 ? -9.450 2.560 -5.745 1.00 97.25 156 VAL A N 1
ATOM 1236 C CA . VAL A 1 156 ? -9.096 1.142 -5.622 1.00 97.25 156 VAL A CA 1
ATOM 1237 C C . VAL A 1 156 ? -9.559 0.610 -4.276 1.00 97.25 156 VAL A C 1
ATOM 1239 O O . VAL A 1 156 ? -9.560 1.330 -3.275 1.00 97.25 156 VAL A O 1
ATOM 1242 N N . GLN A 1 157 ? -9.956 -0.658 -4.229 1.00 96.81 157 GLN A N 1
ATOM 1243 C CA . GLN A 1 157 ? -10.240 -1.347 -2.976 1.00 96.81 157 GLN A CA 1
ATOM 1244 C C . GLN A 1 157 ? -9.016 -2.126 -2.502 1.00 96.81 157 GLN A C 1
ATOM 1246 O O . GLN A 1 157 ? -8.146 -2.512 -3.287 1.00 96.81 157 GLN A O 1
ATOM 1251 N N . ALA A 1 158 ? -8.965 -2.395 -1.196 1.00 97.25 158 ALA A N 1
ATOM 1252 C CA . ALA A 1 158 ? -7.947 -3.268 -0.633 1.00 97.25 158 ALA A CA 1
ATOM 1253 C C . ALA A 1 158 ? -7.926 -4.597 -1.407 1.00 97.25 158 ALA A C 1
ATOM 1255 O O . ALA A 1 158 ? -8.966 -5.208 -1.640 1.00 97.25 158 ALA A O 1
ATOM 1256 N N . GLY A 1 159 ? -6.736 -5.022 -1.819 1.00 97.69 159 GLY A N 1
ATOM 1257 C CA . GLY A 1 159 ? -6.384 -6.220 -2.575 1.00 97.69 159 GLY A CA 1
ATOM 1258 C C . GLY A 1 159 ? -6.771 -6.232 -4.062 1.00 97.69 159 GLY A C 1
ATOM 1259 O O . GLY A 1 159 ? -6.690 -7.295 -4.685 1.00 97.69 159 GLY A O 1
ATOM 1260 N N . ASP A 1 160 ? -7.188 -5.100 -4.631 1.00 97.88 160 ASP A N 1
ATOM 1261 C CA . ASP A 1 160 ? -7.267 -4.928 -6.086 1.00 97.88 160 ASP A CA 1
ATOM 1262 C C . ASP A 1 160 ? -5.869 -4.942 -6.710 1.00 97.88 160 ASP A C 1
ATOM 1264 O O . ASP A 1 160 ? -4.906 -4.472 -6.104 1.00 97.88 160 ASP A O 1
ATOM 1268 N N . LEU A 1 161 ? -5.750 -5.495 -7.920 1.00 98.56 161 LEU A N 1
ATOM 1269 C CA . LEU A 1 161 ? -4.496 -5.490 -8.672 1.00 98.56 161 LEU A CA 1
ATOM 1270 C C . LEU A 1 161 ? -4.127 -4.059 -9.063 1.00 98.56 161 LEU A C 1
ATOM 1272 O O . LEU A 1 161 ? -4.941 -3.360 -9.658 1.00 98.56 161 LEU A O 1
ATOM 1276 N N . ILE A 1 162 ? -2.881 -3.665 -8.802 1.00 98.81 162 ILE A N 1
ATOM 1277 C CA . ILE A 1 162 ? -2.375 -2.330 -9.152 1.00 98.81 162 ILE A CA 1
ATOM 1278 C C . ILE A 1 162 ? -1.158 -2.362 -10.075 1.00 98.81 162 ILE A C 1
ATOM 1280 O O . ILE A 1 162 ? -0.869 -1.383 -10.760 1.00 98.81 162 ILE A O 1
ATOM 1284 N N . GLY A 1 163 ? -0.451 -3.488 -10.146 1.00 98.56 163 GLY A N 1
ATOM 1285 C CA . GLY A 1 163 ? 0.725 -3.605 -10.993 1.00 98.56 163 GLY A CA 1
ATOM 1286 C C . GLY A 1 163 ? 1.472 -4.907 -10.794 1.00 98.56 163 GLY A C 1
ATOM 1287 O O . GLY A 1 163 ? 0.946 -5.869 -10.231 1.00 98.56 163 GLY A O 1
ATOM 1288 N N . PHE A 1 164 ? 2.717 -4.926 -11.254 1.00 98.81 164 PHE A N 1
ATOM 1289 C CA . PHE A 1 164 ? 3.537 -6.131 -11.267 1.00 98.81 164 PHE A CA 1
ATOM 1290 C C . PHE A 1 164 ? 4.951 -5.850 -10.768 1.00 98.81 164 PHE A C 1
ATOM 1292 O O . PHE A 1 164 ? 5.541 -4.816 -11.075 1.00 98.81 164 PHE A O 1
ATOM 1299 N N . MET A 1 165 ? 5.506 -6.782 -9.996 1.00 98.88 165 MET A N 1
ATOM 1300 C CA . MET A 1 165 ? 6.842 -6.673 -9.417 1.00 98.88 165 MET A CA 1
ATOM 1301 C C . MET A 1 165 ? 7.913 -6.606 -10.506 1.00 98.88 165 MET A C 1
ATOM 1303 O O . MET A 1 165 ? 7.884 -7.374 -11.472 1.00 98.88 165 MET A O 1
ATOM 1307 N N . GLY A 1 166 ? 8.891 -5.725 -10.321 1.00 98.69 166 GLY A N 1
ATOM 1308 C CA . GLY A 1 166 ? 9.960 -5.492 -11.276 1.00 98.69 166 GLY A CA 1
ATOM 1309 C C . GLY A 1 166 ? 11.306 -5.208 -10.627 1.00 98.69 166 GLY A C 1
ATOM 1310 O O . GLY A 1 166 ? 11.628 -5.677 -9.539 1.00 98.69 166 GLY A O 1
ATOM 1311 N N . ARG A 1 167 ? 12.117 -4.461 -11.373 1.00 98.44 167 ARG A N 1
ATOM 1312 C CA . ARG A 1 167 ? 13.439 -3.967 -10.967 1.00 98.44 167 ARG A CA 1
ATOM 1313 C C . ARG A 1 167 ? 13.760 -2.639 -11.654 1.00 98.44 167 ARG A C 1
ATOM 1315 O O . ARG A 1 167 ? 14.898 -2.388 -12.062 1.00 98.44 167 ARG A O 1
ATOM 1322 N N . THR A 1 168 ? 12.728 -1.822 -11.864 1.00 98.69 168 THR A N 1
ATOM 1323 C CA . THR A 1 168 ? 12.903 -0.508 -12.480 1.00 98.69 168 THR A CA 1
ATOM 1324 C C . THR A 1 168 ? 13.309 0.548 -11.460 1.00 98.69 168 THR A C 1
ATOM 1326 O O . THR A 1 168 ? 13.019 0.437 -10.273 1.00 98.69 168 THR A O 1
ATOM 1329 N N . GLY A 1 169 ? 13.984 1.592 -11.929 1.00 97.25 169 GLY A N 1
ATOM 1330 C CA . GLY A 1 169 ? 14.444 2.708 -11.102 1.00 97.25 169 GLY A CA 1
ATOM 1331 C C . GLY A 1 169 ? 15.931 2.945 -11.273 1.00 97.25 169 GLY A C 1
ATOM 1332 O O . GLY A 1 169 ? 16.540 2.428 -12.207 1.00 97.25 169 GLY A O 1
ATOM 1333 N N . TYR A 1 170 ? 16.500 3.765 -10.394 1.00 96.12 170 TYR A N 1
ATOM 1334 C CA . TYR A 1 170 ? 17.896 4.213 -10.442 1.00 96.12 170 TYR A CA 1
ATOM 1335 C C . TYR A 1 170 ? 18.314 4.722 -11.827 1.00 96.12 170 TYR A C 1
ATOM 1337 O O . TYR A 1 170 ? 19.367 4.366 -12.364 1.00 96.12 170 TYR A O 1
ATOM 1345 N N . SER A 1 171 ? 17.458 5.555 -12.423 1.00 96.06 171 SER A N 1
ATOM 1346 C CA . SER A 1 171 ? 17.682 6.138 -13.744 1.00 96.06 171 SER A CA 1
ATOM 1347 C C . SER A 1 171 ? 16.882 7.425 -13.928 1.00 96.06 171 SER A C 1
ATOM 1349 O O . SER A 1 171 ? 15.691 7.475 -13.634 1.00 96.06 171 SER A O 1
ATOM 1351 N N . GLN A 1 172 ? 17.520 8.462 -14.473 1.00 94.69 172 GLN A N 1
ATOM 1352 C CA . GLN A 1 172 ? 16.813 9.661 -14.945 1.00 94.69 172 GLN A CA 1
ATOM 1353 C C . GLN A 1 172 ? 15.981 9.374 -16.203 1.00 94.69 172 GLN A C 1
ATOM 1355 O O . GLN A 1 172 ? 14.991 10.049 -16.459 1.00 94.69 172 GLN A O 1
ATOM 1360 N N . LYS A 1 173 ? 16.366 8.354 -16.981 1.00 97.00 173 LYS A N 1
ATOM 1361 C CA . LYS A 1 173 ? 15.584 7.870 -18.117 1.00 97.00 173 LYS A CA 1
ATOM 1362 C C . LYS A 1 173 ? 14.503 6.909 -17.633 1.00 97.00 173 LYS A C 1
ATOM 1364 O O . LYS A 1 173 ? 14.811 5.954 -16.918 1.00 97.00 173 LYS A O 1
ATOM 1369 N N . GLU A 1 174 ? 13.282 7.150 -18.086 1.00 97.69 174 GLU A N 1
ATOM 1370 C CA . GLU A 1 174 ? 12.119 6.315 -17.813 1.00 97.69 174 GLU A CA 1
ATOM 1371 C C . GLU A 1 174 ? 12.252 4.888 -18.363 1.00 97.69 174 GLU A C 1
ATOM 1373 O O . GLU A 1 174 ? 12.916 4.645 -19.375 1.00 97.69 174 GLU A O 1
ATOM 1378 N N . ASN A 1 175 ? 11.577 3.945 -17.697 1.00 97.88 175 ASN A N 1
ATOM 1379 C CA . ASN A 1 175 ? 11.410 2.558 -18.126 1.00 97.88 175 ASN A CA 1
ATOM 1380 C C . ASN A 1 175 ? 12.735 1.774 -18.233 1.00 97.88 175 ASN A C 1
ATOM 1382 O O . ASN A 1 175 ? 12.970 1.015 -19.178 1.00 97.88 175 ASN A O 1
ATOM 1386 N N . VAL A 1 176 ? 13.621 1.958 -17.248 1.00 97.94 176 VAL A N 1
ATOM 1387 C CA . VAL A 1 176 ? 14.956 1.339 -17.194 1.00 97.94 176 VAL A CA 1
ATOM 1388 C C . VAL A 1 176 ? 15.098 0.391 -16.000 1.00 97.94 176 VAL A C 1
ATOM 1390 O O . VAL A 1 176 ? 14.676 0.701 -14.889 1.00 97.94 176 VAL A O 1
ATOM 1393 N N . ASN A 1 177 ? 15.750 -0.752 -16.233 1.00 98.00 177 ASN A N 1
ATOM 1394 C CA . ASN A 1 177 ? 16.043 -1.789 -15.241 1.00 98.00 177 ASN A CA 1
ATOM 1395 C C . ASN A 1 177 ? 17.471 -1.668 -14.668 1.00 98.00 177 ASN A C 1
ATOM 1397 O O . ASN A 1 177 ? 18.329 -2.486 -15.014 1.00 98.00 177 ASN A O 1
ATOM 1401 N N . ASN A 1 178 ? 17.723 -0.705 -13.775 1.00 96.69 178 ASN A N 1
ATOM 1402 C CA . ASN A 1 178 ? 19.042 -0.539 -13.132 1.00 96.69 178 ASN A CA 1
ATOM 1403 C C . ASN A 1 178 ? 19.140 -1.117 -11.715 1.00 96.69 178 ASN A C 1
ATOM 1405 O O . ASN A 1 178 ? 20.207 -1.071 -11.109 1.00 96.69 178 ASN A O 1
ATOM 1409 N N . ILE A 1 179 ? 18.055 -1.663 -11.175 1.00 96.12 179 ILE A N 1
ATOM 1410 C CA . ILE A 1 179 ? 18.102 -2.389 -9.908 1.00 96.12 179 ILE A CA 1
ATOM 1411 C C . ILE A 1 179 ? 18.494 -3.837 -10.195 1.00 96.12 179 ILE A C 1
ATOM 1413 O O . ILE A 1 179 ? 17.972 -4.455 -11.124 1.00 96.12 179 ILE A O 1
ATOM 1417 N N . GLU A 1 180 ? 19.431 -4.374 -9.416 1.00 94.12 180 GLU A N 1
ATOM 1418 C CA . GLU A 1 180 ? 19.974 -5.720 -9.633 1.00 94.12 180 GLU A CA 1
ATOM 1419 C C . GLU A 1 180 ? 18.941 -6.809 -9.325 1.00 94.12 180 GLU A C 1
ATOM 1421 O O . GLU A 1 180 ? 18.688 -7.689 -10.153 1.00 94.12 180 GLU A O 1
ATOM 1426 N N . THR A 1 181 ? 18.300 -6.710 -8.160 1.00 96.50 181 THR A N 1
ATOM 1427 C CA . THR A 1 181 ? 17.372 -7.720 -7.644 1.00 96.50 181 THR A CA 1
ATOM 1428 C C . THR A 1 181 ? 15.926 -7.332 -7.911 1.00 96.50 181 THR A C 1
ATOM 1430 O O . THR A 1 181 ? 15.517 -6.201 -7.651 1.00 96.50 181 THR A O 1
ATOM 1433 N N . VAL A 1 182 ? 15.128 -8.290 -8.380 1.00 98.56 182 VAL A N 1
ATOM 1434 C CA . VAL A 1 182 ? 13.678 -8.117 -8.508 1.00 98.56 182 VAL A CA 1
ATOM 1435 C C . VAL A 1 182 ? 13.039 -8.060 -7.127 1.00 98.56 182 VAL A C 1
ATOM 1437 O O . VAL A 1 182 ? 13.171 -8.994 -6.335 1.00 98.56 182 VAL A O 1
ATOM 1440 N N . HIS A 1 183 ? 12.343 -6.965 -6.848 1.00 98.69 183 HIS A N 1
ATOM 1441 C CA . HIS A 1 183 ? 11.620 -6.782 -5.599 1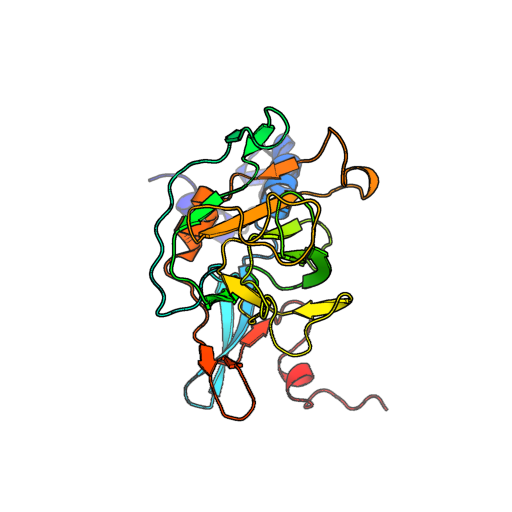.00 98.69 183 HIS A CA 1
ATOM 1442 C C . HIS A 1 183 ? 10.524 -5.734 -5.736 1.00 98.69 183 HIS A C 1
ATOM 1444 O O . HIS A 1 183 ? 10.556 -4.885 -6.624 1.00 98.69 183 HIS A O 1
ATOM 1450 N N . LEU A 1 184 ? 9.561 -5.787 -4.821 1.00 98.81 184 LEU A N 1
ATOM 1451 C CA . LEU A 1 184 ? 8.690 -4.657 -4.533 1.00 98.81 184 LEU A CA 1
ATOM 1452 C C . LEU A 1 184 ? 9.327 -3.849 -3.407 1.00 98.81 184 LEU A C 1
ATOM 1454 O O . LEU A 1 184 ? 9.547 -4.392 -2.327 1.00 98.81 184 LEU A O 1
ATOM 1458 N N . HIS A 1 185 ? 9.553 -2.558 -3.622 1.00 98.75 185 HIS A N 1
ATOM 1459 C CA . HIS A 1 185 ? 9.744 -1.641 -2.503 1.00 98.75 185 HIS A CA 1
ATOM 1460 C C . HIS A 1 185 ? 8.371 -1.149 -2.038 1.00 98.75 185 HIS A C 1
ATOM 1462 O O . HIS A 1 185 ? 7.650 -0.511 -2.810 1.00 98.75 185 HIS A O 1
ATOM 1468 N N . PHE A 1 186 ? 8.010 -1.471 -0.796 1.00 98.81 186 PHE A N 1
ATOM 1469 C CA . PHE A 1 186 ? 6.739 -1.095 -0.185 1.00 98.81 186 PHE A CA 1
ATOM 1470 C C . PHE A 1 186 ? 6.967 -0.140 0.988 1.00 98.81 186 PHE A C 1
ATOM 1472 O O . PHE A 1 186 ? 7.696 -0.464 1.925 1.00 98.81 186 PHE A O 1
ATOM 1479 N N . GLY A 1 187 ? 6.327 1.025 0.961 1.00 98.38 187 GLY A N 1
ATOM 1480 C CA . GLY A 1 187 ? 6.417 2.033 2.014 1.00 98.38 187 GLY A CA 1
ATOM 1481 C C . GLY A 1 187 ? 5.048 2.553 2.436 1.00 98.38 187 GLY A C 1
ATOM 1482 O O . GLY A 1 187 ? 4.073 2.462 1.690 1.00 98.38 187 GLY A O 1
ATOM 1483 N N . MET A 1 188 ? 4.986 3.113 3.643 1.00 98.25 188 MET A N 1
ATOM 1484 C CA . MET A 1 188 ? 3.808 3.811 4.150 1.00 98.25 188 MET A CA 1
ATOM 1485 C C . MET A 1 188 ? 4.239 5.092 4.856 1.00 98.25 188 MET A C 1
ATOM 1487 O O . MET A 1 188 ? 5.026 5.048 5.807 1.00 98.25 188 MET A O 1
ATOM 1491 N N . GLN A 1 189 ? 3.700 6.214 4.398 1.00 97.31 189 GLN A N 1
ATOM 1492 C CA . GLN A 1 189 ? 3.885 7.530 4.993 1.00 97.31 189 GLN A CA 1
ATOM 1493 C C . GLN A 1 189 ? 2.597 7.961 5.700 1.00 97.31 189 GLN A C 1
ATOM 1495 O O . GLN A 1 189 ? 1.499 7.743 5.186 1.00 97.31 189 GLN A O 1
ATOM 1500 N N . LEU A 1 190 ? 2.733 8.584 6.871 1.00 96.56 190 LEU A N 1
ATOM 1501 C CA . LEU A 1 190 ? 1.644 9.288 7.541 1.00 96.56 190 LEU A CA 1
ATOM 1502 C C . LEU A 1 190 ? 1.656 10.758 7.144 1.00 96.56 190 LEU A C 1
ATOM 1504 O O . LEU A 1 190 ? 2.710 11.397 7.153 1.00 96.56 190 LEU A O 1
ATOM 1508 N N . ILE A 1 191 ? 0.481 11.282 6.820 1.00 94.81 191 ILE A N 1
ATOM 1509 C CA . ILE A 1 191 ? 0.299 12.666 6.386 1.00 94.81 191 ILE A CA 1
ATOM 1510 C C . ILE A 1 191 ? -0.838 13.255 7.207 1.00 94.81 191 ILE A C 1
ATOM 1512 O O . ILE A 1 191 ? -1.990 12.846 7.084 1.00 94.81 191 ILE A O 1
ATOM 1516 N N . PHE A 1 192 ? -0.482 14.184 8.090 1.00 92.38 192 PHE A N 1
ATOM 1517 C CA . PHE A 1 192 ? -1.441 14.937 8.898 1.00 92.38 192 PHE A CA 1
ATOM 1518 C C . PHE A 1 192 ? -1.710 16.321 8.304 1.00 92.38 192 PHE A C 1
ATOM 1520 O O . PHE A 1 192 ? -2.762 16.898 8.559 1.00 92.38 192 PHE A O 1
ATOM 1527 N N . ASP A 1 193 ? -0.766 16.824 7.510 1.00 91.62 193 ASP A N 1
ATOM 1528 C CA . ASP A 1 193 ? -0.843 18.085 6.785 1.00 91.62 193 ASP A CA 1
ATOM 1529 C C . ASP A 1 193 ? -0.194 17.900 5.403 1.00 91.62 193 ASP A C 1
ATOM 1531 O O . ASP A 1 193 ? 0.885 17.315 5.299 1.00 91.62 193 ASP A O 1
ATOM 1535 N N . GLU A 1 194 ? -0.834 18.379 4.334 1.00 91.31 194 GLU A N 1
ATOM 1536 C CA . GLU A 1 194 ? -0.339 18.207 2.957 1.00 91.31 194 GLU A CA 1
ATOM 1537 C C . GLU A 1 194 ? 1.043 18.843 2.733 1.00 91.31 194 GLU A C 1
ATOM 1539 O O . GLU A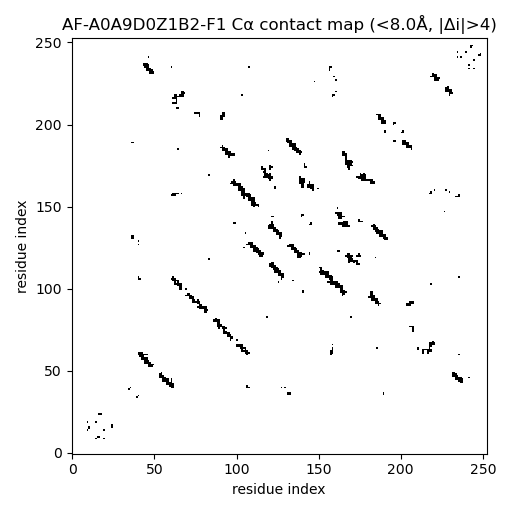 1 194 ? 1.811 18.352 1.908 1.00 91.31 194 GLU A O 1
ATOM 1544 N N . SER A 1 195 ? 1.417 19.876 3.501 1.00 90.44 195 SER A N 1
ATOM 1545 C CA . SER A 1 195 ? 2.760 20.481 3.446 1.00 90.44 195 SER A CA 1
ATOM 1546 C C . SER A 1 195 ? 3.877 19.547 3.936 1.00 90.44 195 SER A C 1
ATOM 1548 O O . SER A 1 195 ? 5.060 19.823 3.728 1.00 90.44 195 SER A O 1
ATOM 1550 N N . GLN A 1 196 ? 3.522 18.426 4.575 1.00 86.06 196 GLN A N 1
ATOM 1551 C CA . GLN A 1 196 ? 4.467 17.390 5.002 1.00 86.06 196 GLN A CA 1
ATOM 1552 C C . GLN A 1 196 ? 4.868 16.442 3.867 1.00 86.06 196 GLN A C 1
ATOM 1554 O O . GLN A 1 196 ? 5.713 15.570 4.074 1.00 86.06 196 GLN A O 1
ATOM 1559 N N . LYS A 1 197 ? 4.260 16.572 2.686 1.00 89.62 197 LYS A N 1
ATOM 1560 C CA . LYS A 1 197 ? 4.645 15.805 1.502 1.00 89.62 197 LYS A CA 1
ATOM 1561 C C . LYS A 1 197 ? 5.945 16.350 0.932 1.00 89.62 197 LYS A C 1
ATOM 1563 O O . LYS A 1 197 ? 6.127 17.561 0.852 1.00 89.62 197 LYS A O 1
ATOM 1568 N N . GLU A 1 198 ? 6.828 15.444 0.520 1.00 85.69 198 GLU A N 1
ATOM 1569 C CA . GLU A 1 198 ? 8.041 15.767 -0.235 1.00 85.69 198 GLU A CA 1
ATOM 1570 C C . GLU A 1 198 ? 8.953 16.780 0.482 1.00 85.69 198 GLU A C 1
ATOM 1572 O O . GLU A 1 198 ? 9.610 17.615 -0.141 1.00 85.69 198 GLU A O 1
ATOM 1577 N N . CYS A 1 199 ? 9.003 16.714 1.817 1.00 87.75 199 CYS A N 1
ATOM 1578 C CA . CYS A 1 199 ? 9.803 17.612 2.645 1.00 87.75 199 CYS A CA 1
ATOM 1579 C C . CYS A 1 199 ? 10.653 16.851 3.675 1.00 87.75 199 CYS A C 1
ATOM 1581 O O . CYS A 1 199 ? 10.591 15.634 3.816 1.00 87.75 199 CYS A O 1
ATOM 1583 N N . ASN A 1 200 ? 11.476 17.562 4.446 1.00 85.50 200 ASN A N 1
ATOM 1584 C CA . ASN A 1 200 ? 12.358 16.918 5.431 1.00 85.50 200 ASN A CA 1
ATOM 1585 C C . ASN A 1 200 ? 11.621 16.365 6.667 1.00 85.50 200 ASN A C 1
ATOM 1587 O O . ASN A 1 200 ? 12.251 15.756 7.532 1.00 85.50 200 ASN A O 1
ATOM 1591 N N . SER A 1 201 ? 10.311 16.599 6.778 1.00 88.00 201 SER A N 1
ATOM 1592 C CA . SER A 1 201 ? 9.479 16.224 7.928 1.00 88.00 201 SER A CA 1
ATOM 1593 C C . SER A 1 201 ? 8.512 15.076 7.627 1.00 88.00 201 SER A C 1
ATOM 1595 O O . SER A 1 201 ? 7.567 14.864 8.384 1.00 88.00 201 SER A O 1
ATOM 1597 N N . GLU A 1 202 ? 8.745 14.324 6.549 1.00 93.25 202 GLU A N 1
ATOM 1598 C CA . GLU A 1 202 ? 7.954 13.137 6.228 1.00 93.25 202 GLU A CA 1
ATOM 1599 C C . GLU A 1 202 ? 8.010 12.087 7.347 1.00 93.25 202 GLU A C 1
ATOM 1601 O O . GLU A 1 202 ? 9.072 11.759 7.886 1.00 93.25 202 GLU A O 1
ATOM 1606 N N . ILE A 1 203 ? 6.854 11.501 7.656 1.00 94.19 203 ILE A N 1
ATOM 1607 C CA . ILE A 1 203 ? 6.719 10.484 8.697 1.00 94.19 203 ILE A CA 1
ATOM 1608 C C . ILE A 1 203 ? 6.539 9.124 8.030 1.00 94.19 203 ILE A C 1
ATOM 1610 O O . ILE A 1 203 ? 5.430 8.737 7.670 1.00 94.19 203 ILE A O 1
ATOM 1614 N N . TRP A 1 204 ? 7.632 8.382 7.882 1.00 96.44 204 TRP A N 1
ATOM 1615 C CA . TRP A 1 204 ? 7.608 7.031 7.322 1.00 96.44 204 TRP A CA 1
ATOM 1616 C C . TRP A 1 204 ? 7.511 5.969 8.412 1.00 96.44 204 TRP A C 1
ATOM 1618 O O . TRP A 1 204 ? 8.210 6.021 9.426 1.00 96.44 204 TRP A O 1
ATOM 1628 N N . VAL A 1 205 ? 6.656 4.976 8.185 1.00 96.62 205 VAL A N 1
ATOM 1629 C CA . VAL A 1 205 ? 6.408 3.881 9.123 1.00 96.62 205 VAL A CA 1
ATOM 1630 C C . VAL A 1 205 ? 7.249 2.670 8.738 1.00 96.62 205 VAL A C 1
ATOM 1632 O O . VAL A 1 205 ? 7.323 2.287 7.571 1.00 96.62 205 VAL A O 1
ATOM 1635 N N . ASN A 1 206 ? 7.849 2.013 9.733 1.00 97.81 206 ASN A N 1
ATOM 1636 C CA . ASN A 1 206 ? 8.435 0.694 9.529 1.00 97.81 206 ASN A CA 1
ATOM 1637 C C . ASN A 1 206 ? 7.319 -0.325 9.246 1.00 97.81 206 ASN A C 1
ATOM 1639 O O . ASN A 1 206 ? 6.655 -0.803 10.166 1.00 97.81 206 ASN A O 1
ATOM 1643 N N . VAL A 1 207 ? 7.125 -0.659 7.970 1.00 98.12 207 VAL A N 1
ATOM 1644 C CA . VAL A 1 207 ? 6.073 -1.575 7.506 1.00 98.12 207 VAL A CA 1
ATOM 1645 C C . VAL A 1 207 ? 6.435 -3.057 7.637 1.00 98.12 207 VAL A C 1
ATOM 1647 O O . VAL A 1 207 ? 5.574 -3.899 7.398 1.00 98.12 207 VAL A O 1
ATOM 1650 N N . TYR A 1 208 ? 7.650 -3.421 8.067 1.00 98.44 208 TYR A N 1
ATOM 1651 C CA . TYR A 1 208 ? 8.047 -4.830 8.212 1.00 98.44 208 TYR A CA 1
ATOM 1652 C C . TYR A 1 208 ? 7.077 -5.658 9.088 1.00 98.44 208 TYR A C 1
ATOM 1654 O O . TYR A 1 208 ? 6.646 -6.729 8.645 1.00 98.44 208 TYR A O 1
ATOM 1662 N N . PRO A 1 209 ? 6.644 -5.195 10.284 1.00 97.62 209 PRO A N 1
ATOM 1663 C CA . PRO A 1 209 ? 5.658 -5.923 11.086 1.00 97.62 209 PRO A CA 1
ATOM 1664 C C . PRO A 1 209 ? 4.293 -6.038 10.400 1.00 97.62 209 PRO A C 1
ATOM 1666 O O . PRO A 1 209 ? 3.628 -7.062 10.542 1.00 97.62 209 PRO A O 1
ATOM 1669 N N . LEU A 1 210 ? 3.891 -5.015 9.639 1.00 97.19 210 LEU A N 1
ATOM 1670 C CA . LEU A 1 210 ? 2.634 -5.015 8.893 1.00 97.19 210 LEU A CA 1
ATOM 1671 C C . LEU A 1 210 ? 2.672 -6.045 7.760 1.00 97.19 210 LEU A C 1
ATOM 1673 O O . LEU A 1 210 ? 1.759 -6.856 7.645 1.00 97.19 210 LEU A O 1
ATOM 1677 N N . VAL A 1 211 ? 3.753 -6.087 6.977 1.00 98.31 211 VAL A N 1
ATOM 1678 C CA . VAL A 1 211 ? 3.928 -7.097 5.922 1.00 98.31 211 VAL A CA 1
ATOM 1679 C C . VAL A 1 211 ? 3.891 -8.512 6.506 1.00 98.31 211 VAL A C 1
ATOM 1681 O O . VAL A 1 211 ? 3.293 -9.405 5.908 1.00 98.31 211 VAL A O 1
ATOM 1684 N N . ARG A 1 212 ? 4.481 -8.724 7.691 1.00 98.00 212 ARG A N 1
ATOM 1685 C CA . ARG A 1 212 ? 4.404 -10.016 8.391 1.00 98.00 212 ARG A CA 1
ATOM 1686 C C . ARG A 1 212 ? 2.994 -10.355 8.857 1.00 98.00 212 ARG A C 1
ATOM 1688 O O . ARG A 1 212 ? 2.586 -11.498 8.711 1.00 98.00 212 ARG A O 1
ATOM 1695 N N . LEU A 1 213 ? 2.258 -9.392 9.412 1.00 96.50 213 LEU A N 1
ATOM 1696 C CA . LEU A 1 213 ? 0.865 -9.595 9.822 1.00 96.50 213 LEU A CA 1
ATOM 1697 C C . LEU A 1 213 ? -0.007 -10.008 8.630 1.00 96.50 213 LEU A C 1
ATOM 1699 O O . LEU A 1 213 ? -0.844 -10.898 8.749 1.00 96.50 213 LEU A O 1
ATOM 1703 N N . LEU A 1 214 ? 0.205 -9.362 7.485 1.00 97.88 214 LEU A N 1
ATOM 1704 C CA . LEU A 1 214 ? -0.593 -9.570 6.285 1.00 97.88 214 LEU A CA 1
ATOM 1705 C C . LEU A 1 214 ? -0.143 -10.783 5.458 1.00 97.88 214 LEU A C 1
ATOM 1707 O O . LEU A 1 214 ? -0.808 -11.102 4.478 1.00 97.88 214 LEU A O 1
ATOM 1711 N N . SER A 1 215 ? 0.940 -11.486 5.823 1.00 96.56 215 SER A N 1
ATOM 1712 C CA . SER A 1 215 ? 1.523 -12.552 4.990 1.00 96.56 215 SER A CA 1
ATOM 1713 C C . SER A 1 215 ? 0.547 -13.682 4.666 1.00 96.56 215 SER A C 1
ATOM 1715 O O . SER A 1 215 ? 0.680 -14.289 3.608 1.00 96.56 215 SER A O 1
ATOM 1717 N N . GLU A 1 216 ? -0.435 -13.936 5.531 1.00 93.44 216 GLU A N 1
ATOM 1718 C CA . GLU A 1 216 ? -1.468 -14.963 5.335 1.00 93.44 216 GLU A CA 1
ATOM 1719 C C . GLU A 1 216 ? -2.791 -14.394 4.796 1.00 93.44 216 GLU A C 1
ATOM 1721 O O . GLU A 1 216 ? -3.667 -15.148 4.379 1.00 93.44 216 GLU A O 1
ATOM 1726 N N . HIS A 1 217 ? -2.953 -13.067 4.764 1.00 96.88 217 HIS A N 1
ATOM 1727 C CA . HIS A 1 217 ? -4.166 -12.411 4.279 1.00 96.88 217 HIS A CA 1
ATOM 1728 C C . HIS A 1 217 ? -3.937 -11.824 2.883 1.00 96.88 217 HIS A C 1
ATOM 1730 O O . HIS A 1 217 ? -3.659 -10.637 2.713 1.00 96.88 217 HIS A O 1
ATOM 1736 N N . ARG A 1 218 ? -3.999 -12.685 1.860 1.00 97.69 218 ARG A N 1
ATOM 1737 C CA . ARG A 1 218 ? -3.648 -12.334 0.473 1.00 97.69 218 ARG A CA 1
ATOM 1738 C C . ARG A 1 218 ? -4.838 -12.391 -0.473 1.00 97.69 218 ARG A C 1
ATOM 1740 O O . ARG A 1 218 ? -5.660 -13.302 -0.408 1.00 97.69 218 ARG A O 1
ATOM 1747 N N . SER A 1 219 ? -4.883 -11.444 -1.407 1.00 97.62 219 SER A N 1
ATOM 1748 C CA . SER A 1 219 ? -5.895 -11.420 -2.462 1.00 97.62 219 SER A CA 1
ATOM 1749 C C . SER A 1 219 ? -5.600 -12.503 -3.499 1.00 97.62 219 SER A C 1
ATOM 1751 O O . SER A 1 219 ? -4.490 -12.581 -4.029 1.00 97.62 219 SER A O 1
ATOM 1753 N N . SER A 1 220 ? -6.581 -13.362 -3.774 1.00 97.38 220 SER A N 1
ATOM 1754 C CA . SER A 1 220 ? -6.485 -14.374 -4.829 1.00 97.38 220 SER A CA 1
ATOM 1755 C C . SER A 1 220 ? -6.939 -13.775 -6.151 1.00 97.38 220 SER A C 1
ATOM 1757 O O . SER A 1 220 ? -8.076 -13.314 -6.262 1.00 97.38 220 SER A O 1
ATOM 1759 N N . LEU A 1 221 ? -6.064 -13.811 -7.153 1.00 96.62 221 LEU A N 1
ATOM 1760 C CA . LEU A 1 221 ? -6.315 -13.258 -8.480 1.00 96.62 221 LEU A CA 1
ATOM 1761 C C . LEU A 1 221 ? -6.244 -14.355 -9.543 1.00 96.62 221 LEU A C 1
ATOM 1763 O O . LEU A 1 221 ? -5.438 -15.279 -9.442 1.00 96.62 221 LEU A O 1
ATOM 1767 N N . ARG A 1 222 ? -7.057 -14.221 -10.589 1.00 95.19 222 ARG A N 1
ATOM 1768 C CA . ARG A 1 222 ? -7.043 -15.077 -11.776 1.00 95.19 222 ARG A CA 1
ATOM 1769 C C . ARG A 1 222 ? -6.909 -14.208 -13.017 1.00 95.19 222 ARG A C 1
ATOM 1771 O O . ARG A 1 222 ? -7.639 -13.232 -13.164 1.00 95.19 222 ARG A O 1
ATOM 1778 N N . LYS A 1 223 ? -6.014 -14.586 -13.929 1.00 92.94 223 LYS A N 1
ATOM 1779 C CA . LYS A 1 223 ? -5.963 -13.999 -15.269 1.00 92.94 223 LYS A CA 1
ATOM 1780 C C . LYS A 1 223 ? -7.006 -14.678 -16.161 1.00 92.94 223 LYS A C 1
ATOM 1782 O O . LYS A 1 223 ? -7.075 -15.905 -16.201 1.00 92.94 223 LYS A O 1
ATOM 1787 N N . THR A 1 224 ? -7.820 -13.882 -16.835 1.00 91.94 224 THR A N 1
ATOM 1788 C CA . THR A 1 224 ? -8.860 -14.298 -17.786 1.00 91.94 224 THR A CA 1
ATOM 1789 C C . THR A 1 224 ? -8.616 -13.633 -19.141 1.00 91.94 224 THR A C 1
ATOM 1791 O O . THR A 1 224 ? -7.659 -12.869 -19.286 1.00 91.94 224 THR A O 1
ATOM 1794 N N . GLU A 1 225 ? -9.463 -13.916 -20.130 1.00 90.69 225 GLU A N 1
ATOM 1795 C CA . GLU A 1 225 ? -9.447 -13.210 -21.421 1.00 90.69 225 GLU A CA 1
ATOM 1796 C C . GLU A 1 225 ? -9.759 -11.714 -21.261 1.00 90.69 225 GLU A C 1
ATOM 1798 O O . GLU A 1 225 ? -9.204 -10.893 -21.981 1.00 90.69 225 GLU A O 1
ATOM 1803 N N . GLU A 1 226 ? -10.560 -11.357 -20.254 1.00 86.31 226 GLU A N 1
ATOM 1804 C CA . GLU A 1 226 ? -10.935 -9.979 -19.899 1.00 86.31 226 GLU A CA 1
ATOM 1805 C C . GLU A 1 226 ? -9.917 -9.302 -18.961 1.00 86.31 226 GLU A C 1
ATOM 1807 O O . GLU A 1 226 ? -10.199 -8.266 -18.365 1.00 86.31 226 GLU A O 1
ATOM 1812 N N . GLY A 1 227 ? -8.744 -9.912 -18.765 1.00 89.62 227 GLY A N 1
ATOM 1813 C CA . GLY A 1 227 ? -7.714 -9.416 -17.858 1.00 89.62 227 GLY A CA 1
ATOM 1814 C C . GLY A 1 227 ? -7.755 -10.063 -16.472 1.00 89.62 227 GLY A C 1
ATOM 1815 O O . GLY A 1 227 ? -8.248 -11.180 -16.278 1.00 89.62 227 GLY A O 1
ATOM 1816 N N . TRP A 1 228 ? -7.137 -9.403 -15.495 1.00 93.81 228 TRP A N 1
ATOM 1817 C CA . TRP A 1 228 ? -7.014 -9.924 -14.133 1.00 93.81 228 TRP A CA 1
ATOM 1818 C C . TRP A 1 228 ? -8.255 -9.624 -13.298 1.00 93.81 228 TRP A C 1
ATOM 1820 O O . TRP A 1 228 ? -8.707 -8.487 -13.225 1.00 93.81 228 TRP A O 1
ATOM 1830 N N . GLN A 1 229 ? -8.763 -10.641 -12.610 1.00 93.00 229 GLN A N 1
ATOM 1831 C CA . GLN A 1 229 ? -9.948 -10.540 -11.764 1.00 93.00 229 GLN A CA 1
ATOM 1832 C C . GLN A 1 229 ? -9.688 -11.177 -10.396 1.00 93.00 229 GLN A C 1
ATOM 1834 O O . GLN A 1 229 ? -8.928 -12.142 -10.273 1.00 93.00 229 GLN A O 1
ATOM 1839 N N . ARG A 1 230 ? -10.341 -10.659 -9.353 1.00 94.12 230 ARG A N 1
ATOM 1840 C CA . ARG A 1 230 ? -10.369 -11.305 -8.033 1.00 94.12 230 ARG A CA 1
ATOM 1841 C C . ARG A 1 230 ? -11.148 -12.616 -8.112 1.00 94.12 230 ARG A C 1
ATOM 1843 O O . ARG A 1 230 ? -12.257 -12.647 -8.631 1.00 94.12 230 ARG A O 1
ATOM 1850 N N . VAL A 1 231 ? -10.597 -13.679 -7.528 1.00 95.62 231 VAL A N 1
ATOM 1851 C CA . VAL A 1 231 ? -11.301 -14.965 -7.365 1.00 95.62 231 VAL A CA 1
ATOM 1852 C C . VAL A 1 231 ? -12.495 -14.804 -6.422 1.00 95.62 231 VAL A C 1
ATOM 1854 O O . VAL A 1 231 ? -13.557 -15.365 -6.668 1.00 95.62 231 VAL A O 1
ATOM 1857 N N . TYR A 1 232 ? -12.323 -13.999 -5.371 1.00 94.81 232 TYR A N 1
ATOM 1858 C CA . TYR A 1 232 ? -13.369 -13.659 -4.412 1.00 94.81 232 TYR A CA 1
ATOM 1859 C C . TYR A 1 232 ? -13.634 -12.152 -4.477 1.00 94.81 232 TYR A C 1
ATOM 1861 O O . TYR A 1 232 ? -12.825 -11.366 -3.959 1.00 94.81 232 TYR A O 1
ATOM 1869 N N . PRO A 1 233 ? -14.723 -11.728 -5.145 1.00 94.06 233 PRO A N 1
ATOM 1870 C CA . PRO A 1 233 ? -15.144 -10.337 -5.147 1.00 94.06 233 PRO A CA 1
ATOM 1871 C C . PRO A 1 233 ? -15.277 -9.794 -3.727 1.00 94.06 233 PRO A C 1
ATOM 1873 O O . PRO A 1 233 ? -15.761 -10.476 -2.824 1.00 94.06 233 PRO A O 1
ATOM 1876 N N . TYR A 1 234 ? -14.821 -8.562 -3.546 1.00 94.44 234 TYR A N 1
ATOM 1877 C CA . TYR A 1 234 ? -14.712 -7.894 -2.258 1.00 94.44 234 TYR A CA 1
ATOM 1878 C C . TYR A 1 234 ? -15.399 -6.532 -2.340 1.00 94.44 234 TYR A C 1
ATOM 1880 O O . TYR A 1 234 ? -15.374 -5.898 -3.399 1.00 94.44 234 TYR A O 1
ATOM 1888 N N . LYS A 1 235 ? -16.023 -6.111 -1.238 1.00 95.19 235 LYS A N 1
ATOM 1889 C CA . LYS A 1 235 ? -16.559 -4.762 -1.047 1.00 95.19 235 LYS A CA 1
ATOM 1890 C C . LYS A 1 235 ? -16.209 -4.259 0.343 1.00 95.19 235 LYS A C 1
ATOM 1892 O O . LYS A 1 235 ? -16.543 -4.919 1.324 1.00 95.19 235 LYS A O 1
ATOM 1897 N N . ASP A 1 236 ? -15.562 -3.102 0.420 1.00 94.62 236 ASP A N 1
ATOM 1898 C CA . ASP A 1 236 ? -15.463 -2.352 1.673 1.00 94.62 236 ASP A CA 1
ATOM 1899 C C . ASP A 1 236 ? -16.844 -1.797 2.033 1.00 94.62 236 ASP A C 1
ATOM 1901 O O . ASP A 1 236 ? -17.466 -1.153 1.196 1.00 94.62 236 ASP A O 1
ATOM 1905 N N . LEU A 1 237 ? -17.337 -2.089 3.237 1.00 95.25 237 LEU A N 1
ATOM 1906 C CA . LEU A 1 237 ? -18.681 -1.706 3.675 1.00 95.25 237 LEU A CA 1
ATOM 1907 C C . LEU A 1 237 ? -18.685 -0.571 4.705 1.00 95.25 237 LEU A C 1
ATOM 1909 O O . LEU A 1 237 ? -19.748 -0.227 5.218 1.00 95.25 237 LEU A O 1
ATOM 1913 N N . ASP A 1 238 ? -17.524 0.004 5.030 1.00 91.44 238 ASP A N 1
ATOM 1914 C CA . ASP A 1 238 ? -17.467 1.155 5.939 1.00 91.44 238 ASP A CA 1
ATOM 1915 C C . ASP A 1 238 ? -17.840 2.472 5.237 1.00 91.44 238 ASP A C 1
ATOM 1917 O O . ASP A 1 238 ? -18.216 3.431 5.909 1.00 91.44 238 ASP A O 1
ATOM 1921 N N . SER A 1 239 ? -17.741 2.529 3.903 1.00 81.62 239 SER A N 1
ATOM 1922 C CA . SER A 1 239 ? -18.152 3.692 3.106 1.00 81.62 239 SER A CA 1
ATOM 1923 C C . SER A 1 239 ? -19.571 3.567 2.557 1.00 81.62 239 SER A C 1
ATOM 1925 O O . SER A 1 239 ? -20.326 4.531 2.613 1.00 81.62 239 SER A O 1
ATOM 1927 N N . GLU A 1 240 ? -19.943 2.393 2.044 1.00 88.44 240 GLU A N 1
ATOM 1928 C CA . GLU A 1 240 ? -21.236 2.151 1.404 1.00 88.44 240 GLU A CA 1
ATOM 1929 C C . GLU A 1 240 ? -21.790 0.763 1.733 1.00 88.44 240 GLU A C 1
ATOM 1931 O O . GLU A 1 240 ? -21.057 -0.201 1.949 1.00 88.44 240 GLU A O 1
ATOM 1936 N N . SER A 1 241 ? -23.116 0.629 1.726 1.00 89.06 241 SER A N 1
ATOM 1937 C CA . SER A 1 241 ? -23.766 -0.659 1.999 1.00 89.06 241 SER A CA 1
ATOM 1938 C C . SER A 1 241 ? -23.598 -1.662 0.850 1.00 89.06 241 SER A C 1
ATOM 1940 O O . SER A 1 241 ? -23.435 -1.305 -0.319 1.00 89.06 241 SER A O 1
ATOM 1942 N N . LEU A 1 242 ? -23.730 -2.956 1.152 1.00 89.56 242 LEU A N 1
ATOM 1943 C CA . LEU A 1 242 ? -23.713 -3.985 0.112 1.00 89.56 242 LEU A CA 1
ATOM 1944 C C . LEU A 1 242 ? -24.862 -3.794 -0.895 1.00 89.56 242 LEU A C 1
ATOM 1946 O O . LEU A 1 242 ? -24.663 -3.990 -2.090 1.00 89.56 242 LEU A O 1
ATOM 1950 N N . ASP A 1 243 ? -26.043 -3.371 -0.440 1.00 88.94 243 ASP A N 1
ATOM 1951 C CA . ASP A 1 243 ? -27.184 -3.113 -1.323 1.00 88.94 243 ASP A CA 1
ATOM 1952 C C . ASP A 1 243 ? -26.914 -1.966 -2.298 1.00 88.94 243 ASP A C 1
ATOM 1954 O O . ASP A 1 243 ? -27.314 -2.055 -3.460 1.00 88.94 243 ASP A O 1
ATOM 1958 N N . PHE A 1 244 ? -26.181 -0.933 -1.872 1.00 89.19 244 PHE A N 1
ATOM 1959 C CA . PHE A 1 244 ? -25.701 0.115 -2.770 1.00 89.19 244 PHE A CA 1
ATOM 1960 C C . PHE A 1 244 ? -24.817 -0.479 -3.876 1.00 89.19 244 PHE A C 1
ATOM 1962 O O . PHE A 1 244 ? -25.101 -0.296 -5.060 1.00 89.19 244 PHE A O 1
ATOM 1969 N N . TYR A 1 245 ? -23.816 -1.286 -3.511 1.00 86.12 245 TYR A N 1
ATOM 1970 C CA . TYR A 1 245 ? -22.922 -1.921 -4.488 1.00 86.12 245 TYR A CA 1
ATOM 1971 C C . TYR A 1 245 ? -23.614 -2.906 -5.431 1.00 86.12 245 TYR A C 1
ATOM 1973 O O . TYR A 1 245 ? -23.151 -3.103 -6.553 1.00 86.12 245 TYR A O 1
ATOM 1981 N N . LEU A 1 246 ? -24.698 -3.540 -4.985 1.00 87.81 246 LEU A N 1
ATOM 1982 C CA . LEU A 1 246 ? -25.489 -4.464 -5.797 1.00 87.81 246 LEU A CA 1
ATOM 1983 C C . LEU A 1 246 ? -26.587 -3.762 -6.608 1.00 87.81 246 LEU A C 1
ATOM 1985 O O . LEU A 1 246 ? -27.366 -4.445 -7.273 1.00 87.81 246 LEU A O 1
ATOM 1989 N N . GLY A 1 247 ? -26.679 -2.428 -6.549 1.00 84.06 247 GLY A N 1
ATOM 1990 C CA . GLY A 1 247 ? -27.718 -1.661 -7.240 1.00 84.06 247 GLY A CA 1
ATOM 1991 C C . GLY A 1 247 ? -29.130 -1.925 -6.704 1.00 84.06 247 GLY A C 1
ATOM 1992 O O . GLY A 1 247 ? -30.109 -1.746 -7.427 1.00 84.06 247 GLY A O 1
ATOM 1993 N N . LYS A 1 248 ? -29.237 -2.386 -5.452 1.00 79.75 248 LYS A N 1
ATOM 1994 C CA . LYS A 1 248 ? -30.487 -2.702 -4.741 1.00 79.75 248 LYS A CA 1
ATOM 1995 C C . LYS A 1 248 ? -30.924 -1.607 -3.762 1.00 79.75 248 LYS A C 1
ATOM 1997 O O . LYS A 1 248 ? -31.970 -1.747 -3.136 1.00 79.75 248 LYS A O 1
ATOM 2002 N N . GLY A 1 249 ? -30.143 -0.533 -3.626 1.00 60.78 249 GLY A N 1
ATOM 2003 C CA . GLY A 1 249 ? -30.518 0.641 -2.836 1.00 60.78 249 GLY A CA 1
ATOM 2004 C C . GLY A 1 249 ? -31.764 1.350 -3.392 1.00 60.78 249 GLY A C 1
ATOM 2005 O O . GLY A 1 249 ? -32.122 1.142 -4.557 1.00 60.78 249 GLY A O 1
ATOM 2006 N N . PRO A 1 250 ? -32.449 2.184 -2.585 1.00 53.25 250 PRO A N 1
ATOM 2007 C CA . PRO A 1 250 ? -33.586 2.951 -3.071 1.00 53.25 250 PRO A CA 1
ATOM 2008 C C . PRO A 1 250 ? -33.142 3.786 -4.274 1.00 53.25 250 PRO A C 1
ATOM 2010 O O . PRO A 1 250 ? -32.195 4.567 -4.180 1.00 53.25 250 PRO A O 1
ATOM 2013 N N . LYS A 1 251 ? -33.821 3.615 -5.415 1.00 47.84 251 LYS A N 1
ATOM 2014 C CA . LYS A 1 251 ? -33.713 4.576 -6.513 1.00 47.84 251 LYS A CA 1
ATOM 2015 C C . LYS A 1 251 ? -34.118 5.923 -5.924 1.00 47.84 251 LYS A C 1
ATOM 2017 O O . LYS A 1 251 ? -35.238 6.041 -5.431 1.00 47.84 251 LYS A O 1
ATOM 2022 N N . SER A 1 252 ? -33.203 6.887 -5.913 1.00 46.62 252 SER A N 1
ATOM 2023 C CA . SER A 1 252 ? -33.533 8.272 -5.589 1.00 46.62 252 SER A CA 1
ATOM 2024 C C . SER A 1 252 ? -34.743 8.679 -6.433 1.00 46.62 252 SER A C 1
ATOM 2026 O O . SER A 1 252 ? -34.698 8.539 -7.658 1.00 46.62 252 SER A O 1
ATOM 2028 N N . ILE A 1 253 ? -35.826 9.063 -5.751 1.00 38.38 253 ILE A N 1
ATOM 2029 C CA . ILE A 1 253 ? -37.057 9.602 -6.343 1.00 38.38 253 ILE A CA 1
ATOM 2030 C C . ILE A 1 253 ? -36.746 10.967 -6.950 1.00 38.38 253 ILE A C 1
ATOM 2032 O O . ILE A 1 253 ? -36.003 11.727 -6.287 1.00 38.38 253 ILE A O 1
#

InterPro domains:
  IPR011055 Duplicated hybrid motif [G3DSA:2.70.70.10] (70-209)
  IPR011055 Duplicated hybrid motif [SSF51261] (22-189)
  IPR016047 M23ase, beta-sheet core domain [PF01551] (89-189)
  IPR050570 Bacterial cell wall metabolism enzyme [PTHR21666] (74-194)

Organism: NCBI:txid2840806

Nearest PDB structures (foldseek):
  5kqc-assembly1_A  TM=7.887E-01  e=3.233E-07  Staphylococcus aureus
  2gu1-assembly1_A  TM=7.033E-01  e=3.416E-07  Vibrio cholerae
  4rny-assembly1_A  TM=5.966E-01  e=3.416E-07  Helicobacter pylori 26695
  3slu-assembly2_B  TM=5.267E-01  e=1.025E-06  Neisseria meningitidis ATCC 13091
  3slu-assembly1_A  TM=5.529E-01  e=4.048E-06  Neisseria meningitidis ATCC 13091

Sequence (253 aa):
MNSVKQAVRDLRTGKAPEELLGTLYKYYDYYYQAYTAVLGGLVGHYGILYDGQWKQTYGLKAFSPIAAGYGYSHCSDFGNSRTYGFARKHLGNDLMGSLGTPIVAVEGGVVEALGWNQYGGWRVGIRSFDGKRYYYYAHLQKDHPFAENLKEGDMVQAGDLIGFMGRTGYSQKENVNNIETVHLHFGMQLIFDESQKECNSEIWVNVYPLVRLLSEHRSSLRKTEEGWQRVYPYKDLDSESLDFYLGKGPKSI

Foldseek 3Di:
DDPPVVVVVCVVVVDDPCRVCPVNVVCVVVVVVVCCLPCVQQWAWKWKQDPNDTDIDTTGFFAQQFAPPWDWDWDQQFQPWDQLVHTDTQQFIKTFGDWFGWTFARAKFFFQDAAQDQAFATWTWGAHPVRFKIKIKGQAAFPWFFFPPDDGGDTDHRQHTGGGWHQGHNDPDHRDRPGPTTTIGIWMWTDPDPVLPPDPNIHTDSCPVVSVVNVVRHFHWDQDPVGIDTPMDMDDPPVHHPCVVVVNDDDDD